Protein AF-A0A846RGB2-F1 (afdb_monomer)

InterPro domains:
  IPR006119 Resolvase, N-terminal catalytic domain [PF00239] (38-191)
  IPR006119 Resolvase, N-terminal catalytic domain [PS51736] (37-190)
  IPR006119 Resolvase, N-terminal catalytic domain [SM00857] (38-192)
  IPR036162 Resolvase-like, N-terminal catalytic domain superfamily [G3DSA:3.40.50.1390] (35-197)
  IPR036162 Resolvase-like, N-terminal catalytic domain superfamily [SSF53041] (37-190)
  IPR050639 Site-specific recombinase resolvase [PTHR30461] (37-211)

Sequence (229 aa):
MSAYRDTDTMVQDIVDRTGAEDLDFMALNHDAPPGTRAVLYLRVSSKGQVNTDYDPEGISIPVQREACLRKVVQMGLTVVTEYIEPGRSATEMTKRVAFQEMLRRVRADRDVDYVVVYKLSRFARNRTDDAIVMADLKKRGVTLISATESIDASPVGQLMHGLLAAFNEYRSAEDGADIKYKMAQKAKKGGTIGRAPVGYLNVREYFEGREVRSVAVDEIRGPAHPASL

Foldseek 3Di:
DDDPDDLLRQLVVVLVCQVDPNVVLLVVLLPPFPLAEEEEEEEADAPPCPPPPPPPDRDDRSRFSSLQSSVSVLLVHRYNYYFYQYNPDPVSVVVSPSLVVVVVCLVPVLSAQEYEGQDLCSNDDDPVVSVVSCVSCVVSNHYYYHSPPDLDPPPVSVVVSVVSSVVSVVVSVVVVVVLVVVLVVLVVVQADSDADPFQKHFDWDQDPNDTGGHIGGDQCGHPPHPVND

Secondary structure (DSSP, 8-state):
------HHHHHHHHHHHHHTT-HHHHHHHTTPPTT-EEEEEEEPPPTT-SSSS--S----HHHHHHHHHHHHHHTT-EEEEEEEE--SHHHHHHH-HHHHHHHHHHHHT---SEEEES-GGGT-SSHHHHHHHHHHHHHTTPEEEESSSS--SSHHHHHHHHHHHHHHHHHHHHHHHHHHHHHHHHHHTT---SPPPTTEEEEEEEETTEEEEEEEE-TTTSTT-TT--

pLDDT: mean 71.22, std 14.77, range [34.56, 93.56]

Radius of gyration: 24.02 Å; Cα contacts (8 Å, |Δi|>4): 286; chains: 1; bounding box: 48×61×74 Å

Structure (mmCIF, N/CA/C/O backbone):
data_AF-A0A846RGB2-F1
#
_entry.id   AF-A0A846RGB2-F1
#
loop_
_atom_site.group_PDB
_atom_site.id
_atom_site.type_symbol
_atom_site.label_atom_id
_atom_site.label_alt_id
_atom_site.label_comp_id
_atom_site.label_asym_id
_atom_site.label_entity_id
_atom_site.label_seq_id
_atom_site.pdbx_PDB_ins_code
_atom_site.Cartn_x
_atom_site.Cartn_y
_atom_site.Cartn_z
_atom_site.occupancy
_atom_site.B_iso_or_equiv
_atom_site.auth_seq_id
_atom_site.auth_comp_id
_atom_site.auth_asym_id
_atom_site.auth_atom_id
_atom_site.pdbx_PDB_model_num
ATOM 1 N N . MET A 1 1 ? -28.211 5.874 -19.371 1.00 34.56 1 MET A N 1
ATOM 2 C CA . MET A 1 1 ? -27.831 6.201 -17.980 1.00 34.56 1 MET A CA 1
ATOM 3 C C . MET A 1 1 ? -27.099 4.992 -17.429 1.00 34.56 1 MET A C 1
ATOM 5 O O . MET A 1 1 ? -27.734 3.974 -17.201 1.00 34.56 1 MET A O 1
ATOM 9 N N . SER A 1 2 ? -25.766 5.048 -17.393 1.00 37.69 2 SER A N 1
ATOM 10 C CA . SER A 1 2 ? -24.925 3.921 -16.971 1.00 37.69 2 SER A CA 1
ATOM 11 C C . SER A 1 2 ? -24.953 3.806 -15.449 1.00 37.69 2 SER A C 1
ATOM 13 O O . SER A 1 2 ? -24.821 4.818 -14.762 1.00 37.69 2 SER A O 1
ATOM 15 N N . ALA A 1 3 ? -25.171 2.594 -14.945 1.00 38.62 3 ALA A N 1
ATOM 16 C CA . ALA A 1 3 ? -25.273 2.275 -13.529 1.00 38.62 3 ALA A CA 1
ATOM 17 C C . ALA A 1 3 ? -23.902 2.411 -12.849 1.00 38.62 3 ALA A C 1
ATOM 19 O O . ALA A 1 3 ? -23.161 1.441 -12.709 1.00 38.62 3 ALA A O 1
ATOM 20 N N . TYR A 1 4 ? -23.554 3.628 -12.438 1.00 40.38 4 TYR A N 1
ATOM 21 C CA . TYR A 1 4 ? -22.503 3.831 -11.452 1.00 40.38 4 TYR A CA 1
ATOM 22 C C . TYR A 1 4 ? -23.063 3.318 -10.121 1.00 40.38 4 TYR A C 1
ATOM 24 O O . TYR A 1 4 ? -23.977 3.925 -9.563 1.00 40.38 4 TYR A O 1
ATOM 32 N N . ARG A 1 5 ? -22.616 2.141 -9.666 1.00 57.19 5 ARG A N 1
ATOM 33 C CA . ARG A 1 5 ? -22.959 1.659 -8.321 1.00 57.19 5 ARG A CA 1
ATOM 34 C C . ARG A 1 5 ? -22.455 2.692 -7.314 1.00 57.19 5 ARG A C 1
ATOM 36 O O . ARG A 1 5 ? -21.333 3.174 -7.450 1.00 57.19 5 ARG A O 1
ATOM 43 N N . ASP A 1 6 ? -23.286 3.041 -6.336 1.00 70.94 6 ASP A N 1
ATOM 44 C CA . ASP A 1 6 ? -22.879 3.960 -5.274 1.00 70.94 6 ASP A CA 1
ATOM 45 C C . ASP A 1 6 ? -21.663 3.377 -4.529 1.00 70.94 6 ASP A C 1
ATOM 47 O O . ASP A 1 6 ? -21.570 2.161 -4.324 1.00 70.94 6 ASP A O 1
ATOM 51 N N . THR A 1 7 ? -20.720 4.241 -4.144 1.00 63.94 7 THR A N 1
ATOM 52 C CA . THR A 1 7 ? -19.494 3.860 -3.428 1.00 63.94 7 THR A CA 1
ATOM 53 C C . THR A 1 7 ? -19.833 3.096 -2.153 1.00 63.94 7 THR A C 1
ATOM 55 O O . THR A 1 7 ? -19.179 2.101 -1.856 1.00 63.94 7 THR A O 1
ATOM 58 N N . ASP A 1 8 ? -20.893 3.497 -1.447 1.00 66.12 8 ASP A N 1
ATOM 59 C CA . ASP A 1 8 ? -21.335 2.804 -0.234 1.00 66.12 8 ASP A CA 1
ATOM 60 C C . ASP A 1 8 ? -21.816 1.369 -0.538 1.00 66.12 8 ASP A C 1
ATOM 62 O O . ASP A 1 8 ? -21.522 0.448 0.221 1.00 66.12 8 ASP A O 1
ATOM 66 N N . THR A 1 9 ? -22.458 1.130 -1.691 1.00 71.12 9 THR A N 1
ATOM 67 C CA . THR A 1 9 ? -22.864 -0.226 -2.119 1.00 71.12 9 THR A CA 1
ATOM 68 C C . THR A 1 9 ? -21.656 -1.091 -2.480 1.00 71.12 9 THR A C 1
ATOM 70 O O . THR A 1 9 ? -21.603 -2.261 -2.116 1.00 71.12 9 THR A O 1
ATOM 73 N N . MET A 1 10 ? -20.658 -0.528 -3.170 1.00 67.12 10 MET A N 1
ATOM 74 C CA . MET A 1 10 ? -19.431 -1.261 -3.513 1.00 67.12 10 MET A CA 1
ATOM 75 C C . MET A 1 10 ? -18.607 -1.607 -2.270 1.00 67.12 10 MET A C 1
ATOM 77 O O . MET A 1 10 ? -18.054 -2.701 -2.188 1.00 67.12 10 MET A O 1
ATOM 81 N N . VAL A 1 11 ? -18.530 -0.693 -1.299 1.00 64.00 11 VAL A N 1
ATOM 82 C CA . VAL A 1 11 ? -17.842 -0.941 -0.027 1.00 64.00 11 VAL A CA 1
ATOM 83 C C . VAL A 1 11 ? -18.548 -2.044 0.752 1.00 64.00 11 VAL A C 1
ATOM 85 O O . VAL A 1 11 ? -17.868 -2.961 1.203 1.00 64.00 11 VAL A O 1
ATOM 88 N N . GLN A 1 12 ? -19.879 -2.004 0.861 1.00 68.56 12 GLN A N 1
ATOM 89 C CA . GLN A 1 12 ? -20.635 -3.030 1.580 1.00 68.56 12 GLN A CA 1
ATOM 90 C C . GLN A 1 12 ? -20.478 -4.417 0.938 1.00 68.56 12 GLN A C 1
ATOM 92 O O . GLN A 1 12 ? -20.149 -5.368 1.643 1.00 68.56 12 GLN A O 1
ATOM 97 N N . ASP A 1 13 ? -20.570 -4.515 -0.395 1.00 70.50 13 ASP A N 1
ATOM 98 C CA . ASP A 1 13 ? -20.317 -5.763 -1.133 1.00 70.50 13 ASP A CA 1
ATOM 99 C C . ASP A 1 13 ? -18.913 -6.327 -0.837 1.00 70.50 13 ASP A C 1
ATOM 101 O O . ASP A 1 13 ? -18.734 -7.540 -0.714 1.00 70.50 13 ASP A O 1
ATOM 105 N N . ILE A 1 14 ? -17.891 -5.468 -0.727 1.00 65.56 14 ILE A N 1
ATOM 106 C CA . ILE A 1 14 ? -16.528 -5.912 -0.402 1.00 65.56 14 ILE A CA 1
ATOM 107 C C . ILE A 1 14 ? -16.418 -6.309 1.071 1.00 65.56 14 ILE A C 1
ATOM 109 O O . ILE A 1 14 ? -15.777 -7.315 1.363 1.00 65.56 14 ILE A O 1
ATOM 113 N N . VAL A 1 15 ? -17.025 -5.560 1.999 1.00 64.50 15 VAL A N 1
ATOM 114 C CA . VAL A 1 15 ? -17.044 -5.886 3.437 1.00 64.50 15 VAL A CA 1
ATOM 115 C C . VAL A 1 15 ? -17.667 -7.261 3.667 1.00 64.50 15 VAL A C 1
ATOM 117 O O . VAL A 1 15 ? -17.081 -8.079 4.377 1.00 64.50 15 VAL A O 1
ATOM 120 N N . ASP A 1 16 ? -18.799 -7.542 3.025 1.00 64.56 16 ASP A N 1
ATOM 121 C CA . ASP A 1 16 ? -19.517 -8.809 3.168 1.00 64.56 16 ASP A CA 1
ATOM 122 C C . ASP A 1 16 ? -18.692 -9.990 2.619 1.00 64.56 16 ASP A C 1
ATOM 124 O O . ASP A 1 16 ? -18.684 -11.073 3.203 1.00 64.56 16 ASP A O 1
ATOM 128 N N . ARG A 1 17 ? -17.912 -9.760 1.552 1.00 63.12 17 ARG A N 1
ATOM 129 C CA . ARG A 1 17 ? -17.038 -10.768 0.917 1.00 63.12 17 ARG A CA 1
ATOM 130 C C . ARG A 1 17 ? -15.652 -10.909 1.555 1.00 63.12 17 ARG A C 1
ATOM 132 O O . ARG A 1 17 ? -15.016 -11.939 1.385 1.00 63.12 17 ARG A O 1
ATOM 139 N N . THR A 1 18 ? -15.174 -9.898 2.284 1.00 53.75 18 THR A N 1
ATOM 140 C CA . THR A 1 18 ? -13.918 -9.961 3.067 1.00 53.75 18 THR A CA 1
ATOM 141 C C . THR A 1 18 ? -14.135 -10.430 4.506 1.00 53.75 18 THR A C 1
ATOM 143 O O . THR A 1 18 ? -13.187 -10.869 5.152 1.00 53.75 18 THR A O 1
ATOM 146 N N . GLY A 1 19 ? -15.360 -10.325 5.033 1.00 43.03 19 GLY A N 1
ATOM 147 C CA . GLY A 1 19 ? -15.733 -10.810 6.366 1.00 43.03 19 GLY A CA 1
ATOM 148 C C . GLY A 1 19 ? -15.978 -12.320 6.441 1.00 43.03 19 GLY A C 1
ATOM 149 O O . GLY A 1 19 ? -15.835 -12.901 7.517 1.00 43.03 19 GLY A O 1
ATOM 150 N N . ALA A 1 20 ? -16.311 -12.951 5.317 1.00 40.44 20 ALA A N 1
ATOM 151 C CA . ALA A 1 20 ? -16.273 -14.396 5.153 1.00 40.44 20 ALA A CA 1
ATOM 152 C C . ALA A 1 20 ? -14.857 -14.803 4.717 1.00 40.44 20 ALA A C 1
ATOM 154 O O . ALA A 1 20 ? -14.221 -14.082 3.954 1.00 40.44 20 ALA A O 1
ATOM 155 N N . GLU A 1 21 ? -14.348 -15.946 5.179 1.00 44.97 21 GLU A N 1
ATOM 156 C CA . GLU A 1 21 ? -13.117 -16.580 4.675 1.00 44.97 21 GLU A CA 1
ATOM 157 C C . GLU A 1 21 ? -13.327 -17.091 3.233 1.00 44.97 21 GLU A C 1
ATOM 159 O O . GLU A 1 21 ? -13.164 -18.271 2.926 1.00 44.97 21 GLU A O 1
ATOM 164 N N . ASP A 1 22 ? -13.784 -16.209 2.349 1.00 47.66 22 ASP A N 1
ATOM 165 C CA . ASP A 1 22 ? -14.250 -16.527 1.014 1.00 47.66 22 ASP A CA 1
ATOM 166 C C . ASP A 1 22 ? -13.036 -16.606 0.084 1.00 47.66 22 ASP A C 1
ATOM 168 O O . ASP A 1 22 ? -12.569 -15.619 -0.496 1.00 47.66 22 ASP A O 1
ATOM 172 N N . LEU A 1 23 ? -12.468 -17.811 0.011 1.00 45.75 23 LEU A N 1
ATOM 173 C CA . LEU A 1 23 ? -11.284 -18.140 -0.785 1.00 45.75 23 LEU A CA 1
ATOM 174 C C . LEU A 1 23 ? -11.451 -17.753 -2.265 1.00 45.75 23 LEU A C 1
ATOM 176 O O . LEU A 1 23 ? -10.464 -17.391 -2.906 1.00 45.75 23 LEU A O 1
ATOM 180 N N . ASP A 1 24 ? -12.684 -17.732 -2.780 1.00 42.81 24 ASP A N 1
ATOM 181 C CA . ASP A 1 24 ? -12.994 -17.292 -4.143 1.00 42.81 24 ASP A CA 1
ATOM 182 C C . ASP A 1 24 ? -12.800 -15.777 -4.333 1.00 42.81 24 ASP A C 1
ATOM 184 O O . ASP A 1 24 ? -12.361 -15.347 -5.400 1.00 42.81 24 ASP A O 1
ATOM 188 N N . PHE A 1 25 ? -13.038 -14.941 -3.312 1.00 50.28 25 PHE A N 1
ATOM 189 C CA . PHE A 1 25 ? -12.785 -13.494 -3.395 1.00 50.28 25 PHE A CA 1
ATOM 190 C C . PHE A 1 25 ? -11.287 -13.178 -3.443 1.00 50.28 25 PHE A C 1
ATOM 192 O O . PHE A 1 25 ? -10.849 -12.338 -4.232 1.00 50.28 25 PHE A O 1
ATOM 199 N N . MET A 1 26 ? -10.485 -13.883 -2.640 1.00 47.25 26 MET A N 1
ATOM 200 C CA . MET A 1 26 ? -9.026 -13.736 -2.656 1.00 47.25 26 MET A CA 1
ATOM 201 C C . MET A 1 26 ? -8.393 -14.320 -3.927 1.00 47.25 26 MET A C 1
ATOM 203 O O . MET A 1 26 ? -7.443 -13.737 -4.451 1.00 47.25 26 MET A O 1
ATOM 207 N N . ALA A 1 27 ? -8.934 -15.421 -4.460 1.00 42.38 27 ALA A N 1
ATOM 208 C CA . ALA A 1 27 ? -8.472 -16.021 -5.711 1.00 42.38 27 ALA A CA 1
ATOM 209 C C . ALA A 1 27 ? -8.805 -15.160 -6.945 1.00 42.38 27 ALA A C 1
ATOM 211 O O . ALA A 1 27 ? -7.960 -15.010 -7.824 1.00 42.38 27 ALA A O 1
ATOM 212 N N . LEU A 1 28 ? -9.990 -14.534 -6.994 1.00 46.56 28 LEU A N 1
ATOM 213 C CA . LEU A 1 28 ? -10.397 -13.644 -8.094 1.00 46.56 28 LEU A CA 1
ATOM 214 C C . LEU A 1 28 ? -9.579 -12.343 -8.160 1.00 46.56 28 LEU A C 1
ATOM 216 O O . LEU A 1 28 ? -9.422 -11.774 -9.238 1.00 46.56 28 LEU A O 1
ATOM 220 N N . ASN A 1 29 ? -9.034 -11.881 -7.032 1.00 53.19 29 ASN A N 1
ATOM 221 C CA . ASN A 1 29 ? -8.285 -10.624 -6.962 1.00 53.19 29 ASN A CA 1
ATOM 222 C C . ASN A 1 29 ? -6.772 -10.788 -7.197 1.00 53.19 29 ASN A C 1
ATOM 224 O O . ASN A 1 29 ? -6.078 -9.786 -7.360 1.00 53.19 29 ASN A O 1
ATOM 228 N N . HIS A 1 30 ? -6.245 -12.018 -7.259 1.00 56.56 30 HIS A N 1
ATOM 229 C CA . HIS A 1 30 ? -4.832 -12.265 -7.584 1.00 56.56 30 HIS A CA 1
ATOM 230 C C . HIS A 1 30 ? -4.479 -11.849 -9.028 1.00 56.56 30 HIS A C 1
ATOM 232 O O . HIS A 1 30 ? -3.361 -11.408 -9.290 1.00 56.56 30 HIS A O 1
ATOM 238 N N . ASP A 1 31 ? -5.449 -11.912 -9.945 1.00 61.34 31 ASP A N 1
ATOM 239 C CA . ASP A 1 31 ? -5.293 -11.524 -11.355 1.00 61.34 31 ASP A CA 1
ATOM 240 C C . ASP A 1 31 ? -5.627 -10.044 -11.623 1.00 61.34 31 ASP A C 1
ATOM 242 O O . ASP A 1 31 ? -5.770 -9.627 -12.777 1.00 61.34 31 ASP A O 1
ATOM 246 N N . ALA A 1 32 ? -5.753 -9.224 -10.572 1.00 69.25 32 ALA A N 1
ATOM 247 C CA . ALA A 1 32 ? -5.976 -7.794 -10.738 1.00 69.25 32 ALA A CA 1
ATOM 248 C C . ALA A 1 32 ? -4.836 -7.152 -11.562 1.00 69.25 32 ALA A C 1
ATOM 250 O O . ALA A 1 32 ? -3.664 -7.508 -11.382 1.00 69.25 32 ALA A O 1
ATOM 251 N N . PRO A 1 33 ? -5.150 -6.203 -12.468 1.00 74.00 33 PRO A N 1
ATOM 252 C CA . PRO A 1 33 ? -4.153 -5.599 -13.341 1.00 74.00 33 PRO A CA 1
ATOM 253 C C . PRO A 1 33 ? -2.974 -5.012 -12.551 1.00 74.00 33 PRO A C 1
ATOM 255 O O . PRO A 1 33 ? -3.194 -4.396 -11.497 1.00 74.00 33 PRO A O 1
ATOM 258 N N . PRO A 1 34 ? -1.733 -5.136 -13.059 1.00 78.19 34 PRO A N 1
ATOM 259 C CA . PRO A 1 34 ? -0.596 -4.412 -12.505 1.00 78.19 34 PRO A CA 1
ATOM 260 C C . PRO A 1 34 ? -0.910 -2.919 -12.347 1.00 78.19 34 PRO A C 1
ATOM 262 O O . PRO A 1 34 ? -1.554 -2.312 -13.201 1.00 78.19 34 PRO A O 1
ATOM 265 N N . GLY A 1 35 ? -0.482 -2.330 -11.233 1.00 79.19 35 GLY A N 1
ATOM 266 C CA . GLY A 1 35 ? -0.778 -0.936 -10.901 1.00 79.19 35 GLY A CA 1
ATOM 267 C C . GLY A 1 35 ? -2.128 -0.715 -10.213 1.00 79.19 35 GLY A C 1
ATOM 268 O O . GLY A 1 35 ? -2.501 0.434 -10.005 1.00 79.19 35 GLY A O 1
ATOM 269 N N . THR A 1 36 ? -2.856 -1.772 -9.835 1.00 82.88 36 THR A N 1
ATOM 270 C CA . THR A 1 36 ? -4.139 -1.651 -9.109 1.00 82.88 36 THR A CA 1
ATOM 271 C C . THR A 1 36 ? -4.209 -2.484 -7.828 1.00 82.88 36 THR A C 1
ATOM 273 O O . THR A 1 36 ? -5.169 -2.363 -7.068 1.00 82.88 36 THR A O 1
ATOM 276 N N . ARG A 1 37 ? -3.202 -3.318 -7.544 1.00 89.31 37 ARG A N 1
ATOM 277 C CA . ARG A 1 37 ? -3.257 -4.335 -6.484 1.00 89.31 37 ARG A CA 1
ATOM 278 C C . ARG A 1 37 ? -2.933 -3.729 -5.125 1.00 89.31 37 ARG A C 1
ATOM 280 O O . ARG A 1 37 ? -1.825 -3.236 -4.908 1.00 89.31 37 ARG A O 1
ATOM 287 N N . ALA A 1 38 ? -3.877 -3.790 -4.195 1.00 90.94 38 ALA A N 1
ATOM 288 C CA . ALA A 1 38 ? -3.750 -3.228 -2.859 1.00 90.94 38 ALA A CA 1
ATOM 289 C C . ALA A 1 38 ? -3.827 -4.306 -1.774 1.00 90.94 38 ALA A C 1
ATOM 291 O O . ALA A 1 38 ? -4.684 -5.185 -1.820 1.00 90.94 38 ALA A O 1
ATOM 292 N N . VAL A 1 39 ? -2.981 -4.204 -0.752 1.00 93.56 39 VAL A N 1
ATOM 293 C CA . VAL A 1 39 ? -3.148 -4.945 0.505 1.00 93.56 39 VAL A CA 1
ATOM 294 C C . VAL A 1 39 ? -3.611 -4.010 1.609 1.00 93.56 39 VAL A C 1
ATOM 296 O O . VAL A 1 39 ? -3.189 -2.854 1.669 1.00 93.56 39 VAL A O 1
ATOM 299 N N . LEU A 1 40 ? -4.461 -4.512 2.499 1.00 92.62 40 LEU A N 1
ATOM 300 C CA . LEU A 1 40 ? -4.884 -3.782 3.691 1.00 92.62 40 LEU A CA 1
ATOM 301 C C . LEU A 1 40 ? -4.052 -4.226 4.890 1.00 92.62 40 LEU A C 1
ATOM 303 O O . LEU A 1 40 ? -3.833 -5.420 5.073 1.00 92.62 40 LEU A O 1
ATOM 307 N N . TYR A 1 41 ? -3.637 -3.287 5.737 1.00 90.38 41 TYR A N 1
ATOM 308 C CA . TYR A 1 41 ? -3.067 -3.607 7.044 1.00 90.38 41 TYR A CA 1
ATOM 309 C C . TYR A 1 41 ? -3.855 -2.914 8.157 1.00 90.38 41 TYR A C 1
ATOM 311 O O . TYR A 1 41 ? -3.877 -1.683 8.268 1.00 90.38 41 TYR A O 1
ATOM 319 N N . LEU A 1 42 ? -4.495 -3.729 8.995 1.00 87.31 42 LEU A N 1
ATOM 320 C CA . LEU A 1 42 ? -5.347 -3.309 10.102 1.00 87.31 42 LEU A CA 1
ATOM 321 C C . LEU A 1 42 ? -4.750 -3.766 11.430 1.00 87.31 42 LEU A C 1
ATOM 323 O O . LEU A 1 42 ? -4.095 -4.801 11.511 1.00 87.31 42 LEU A O 1
ATOM 327 N N . ARG A 1 43 ? -4.990 -3.012 12.505 1.00 84.12 43 ARG A N 1
ATOM 328 C CA . ARG A 1 43 ? -4.448 -3.342 13.830 1.00 84.12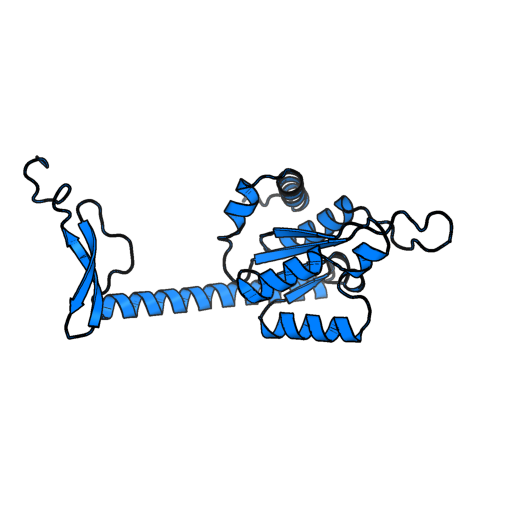 43 ARG A CA 1
ATOM 329 C C . ARG A 1 43 ? -5.453 -3.033 14.924 1.00 84.12 43 ARG A C 1
ATOM 331 O O . ARG A 1 43 ? -5.983 -1.921 14.972 1.00 84.12 43 ARG A O 1
ATOM 338 N N . VAL A 1 44 ? -5.684 -3.977 15.834 1.00 74.88 44 VAL A N 1
ATOM 339 C CA . VAL A 1 44 ? -6.495 -3.706 17.032 1.00 74.88 44 VAL A CA 1
ATOM 340 C C . VAL A 1 44 ? -5.695 -2.880 18.049 1.00 74.88 44 VAL A C 1
ATOM 342 O O . VAL A 1 44 ? -4.483 -3.058 18.200 1.00 74.88 44 VAL A O 1
ATOM 345 N N . SER A 1 45 ? -6.366 -1.982 18.771 1.00 61.19 45 SER A N 1
ATOM 346 C CA . SER A 1 45 ? -5.813 -1.438 20.013 1.00 61.19 45 SER A CA 1
ATOM 347 C C . SER A 1 45 ? -5.834 -2.527 21.092 1.00 61.19 45 SER A C 1
ATOM 349 O O . SER A 1 45 ? -6.684 -3.423 21.089 1.00 61.19 45 SER A O 1
ATOM 351 N N . SER A 1 46 ? -4.848 -2.517 21.990 1.00 56.16 46 SER A N 1
ATOM 352 C CA . SER A 1 46 ? -4.813 -3.479 23.093 1.00 56.16 46 SER A CA 1
ATOM 353 C C . SER A 1 46 ? -6.042 -3.255 23.978 1.00 56.16 46 SER A C 1
ATOM 355 O O . SER A 1 46 ? -6.287 -2.129 24.400 1.00 56.16 46 SER A O 1
ATOM 357 N N . LYS A 1 47 ? -6.776 -4.313 24.337 1.00 50.38 47 LYS A N 1
ATOM 358 C CA . LYS A 1 47 ? -7.888 -4.234 25.308 1.00 50.38 47 LYS A CA 1
ATOM 359 C C . LYS A 1 47 ? -7.434 -3.888 26.745 1.00 50.38 47 LYS A C 1
ATOM 361 O O . LYS A 1 47 ? -8.224 -4.005 27.670 1.00 50.38 47 LYS A O 1
ATOM 366 N N . GLY A 1 48 ? -6.162 -3.540 26.961 1.00 47.66 48 GLY A N 1
ATOM 367 C CA . GLY A 1 48 ? -5.534 -3.410 28.279 1.00 47.66 48 GLY A CA 1
ATOM 368 C C . GLY A 1 48 ? -5.456 -1.994 28.855 1.00 47.66 48 GLY A C 1
ATOM 369 O O . GLY A 1 48 ? -4.964 -1.847 29.967 1.00 47.66 48 GLY A O 1
ATOM 370 N N . GLN A 1 49 ? -5.927 -0.959 28.155 1.00 41.59 49 GLN A N 1
ATOM 371 C CA . GLN A 1 49 ? -5.888 0.432 28.645 1.00 41.59 49 GLN A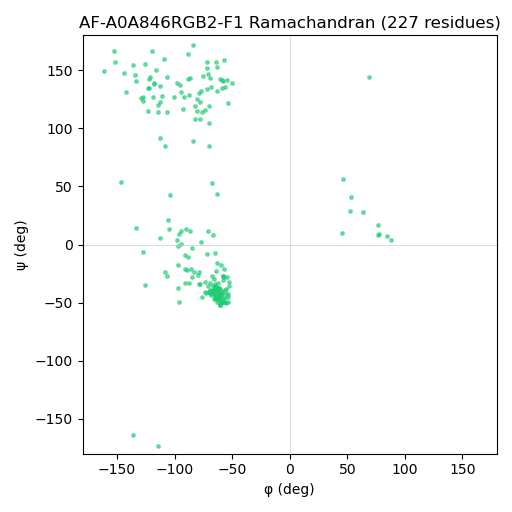 CA 1
ATOM 372 C C . GLN A 1 49 ? -7.260 0.911 29.130 1.00 41.59 49 GLN A C 1
ATOM 374 O O . GLN A 1 49 ? -7.682 2.022 28.852 1.00 41.59 49 GLN A O 1
ATOM 379 N N . VAL A 1 50 ? -7.972 0.048 29.857 1.00 40.94 50 VAL A N 1
ATOM 380 C CA . VAL A 1 50 ? -9.313 0.360 30.383 1.00 40.94 50 VAL A CA 1
ATOM 381 C C . VAL A 1 50 ? -9.257 1.106 31.729 1.00 40.94 50 VAL A C 1
ATOM 383 O O . VAL A 1 50 ? -10.296 1.484 32.245 1.00 40.94 50 VAL A O 1
ATOM 386 N N . ASN A 1 51 ? -8.066 1.333 32.307 1.00 40.41 51 ASN A N 1
ATOM 387 C CA . ASN A 1 51 ? -7.898 1.977 33.625 1.00 40.41 51 ASN A CA 1
ATOM 388 C C . ASN A 1 51 ? -6.824 3.083 33.681 1.00 40.41 51 ASN A C 1
ATOM 390 O O . ASN A 1 51 ? -6.419 3.505 34.760 1.00 40.41 51 ASN A O 1
ATOM 394 N N . THR A 1 52 ? -6.357 3.570 32.537 1.00 41.94 52 THR A N 1
ATOM 395 C CA . THR A 1 52 ? -5.603 4.826 32.433 1.00 41.94 52 THR A CA 1
ATOM 396 C C . THR A 1 52 ? -6.173 5.597 31.252 1.00 41.94 52 THR A C 1
ATOM 398 O O . THR A 1 52 ? -6.603 4.964 30.291 1.00 41.94 52 THR A O 1
ATOM 401 N N . ASP A 1 53 ? -6.202 6.931 31.322 1.00 43.12 53 ASP A N 1
ATOM 402 C CA . ASP A 1 53 ? -6.742 7.868 30.313 1.00 43.12 53 ASP A CA 1
ATOM 403 C C . ASP A 1 53 ? -5.997 7.838 28.959 1.00 43.12 53 ASP A C 1
ATOM 405 O O . ASP A 1 53 ? -5.655 8.867 28.377 1.00 43.12 53 ASP A O 1
ATOM 409 N N . TYR A 1 54 ? -5.666 6.655 28.449 1.00 37.84 54 TYR A N 1
ATOM 410 C CA . TYR A 1 54 ? -4.839 6.492 27.271 1.00 37.84 54 TYR A CA 1
ATOM 411 C C . TYR A 1 54 ? -5.236 5.272 26.437 1.00 37.84 54 TYR A C 1
ATOM 413 O O . TYR A 1 54 ? -4.387 4.477 26.071 1.00 37.84 54 TYR A O 1
ATOM 421 N N . ASP A 1 55 ? -6.501 5.149 26.044 1.00 44.75 55 ASP A N 1
ATOM 422 C CA . ASP A 1 55 ? -6.793 4.644 24.693 1.00 44.75 55 ASP A CA 1
ATOM 423 C C . ASP A 1 55 ? -7.315 5.819 23.858 1.00 44.75 55 ASP A C 1
ATOM 425 O O . ASP A 1 55 ? -8.524 6.036 23.803 1.00 44.75 55 ASP A O 1
ATOM 429 N N . PRO A 1 56 ? -6.443 6.651 23.252 1.00 45.97 56 PRO A N 1
ATOM 430 C CA . PRO A 1 56 ? -6.929 7.816 22.526 1.00 45.97 56 PRO A CA 1
ATOM 431 C C . PRO A 1 56 ? -7.621 7.453 21.206 1.00 45.97 56 PRO A C 1
ATOM 433 O O . PRO A 1 56 ? -8.186 8.348 20.583 1.00 45.97 56 PRO A O 1
ATOM 436 N N . GLU A 1 57 ? -7.585 6.192 20.743 1.00 52.66 57 GLU A N 1
ATOM 437 C CA . GLU A 1 57 ? -8.180 5.857 19.448 1.00 52.66 57 GLU A CA 1
ATOM 438 C C . GLU A 1 57 ? -9.203 4.733 19.422 1.00 52.66 57 GLU A C 1
ATOM 440 O O . GLU A 1 57 ? -10.080 4.875 18.593 1.00 52.66 57 GLU A O 1
ATOM 445 N N . GLY A 1 58 ? -9.146 3.648 20.204 1.00 56.81 58 GLY A N 1
ATOM 446 C CA . GLY A 1 58 ? -10.256 2.681 20.378 1.00 56.81 58 GLY A CA 1
ATOM 447 C C . GLY A 1 58 ? -11.033 2.161 19.142 1.00 56.81 58 GLY A C 1
ATOM 448 O O . GLY A 1 58 ? -12.081 1.539 19.305 1.00 56.81 58 GLY A O 1
ATOM 449 N N . ILE A 1 59 ? -10.588 2.414 17.903 1.00 65.38 59 ILE A N 1
ATOM 450 C CA . ILE A 1 59 ? -11.396 2.184 16.700 1.00 65.38 59 ILE A CA 1
ATOM 451 C C . ILE A 1 59 ? -11.348 0.703 16.341 1.00 65.38 59 ILE A C 1
ATOM 453 O O . ILE A 1 59 ? -10.278 0.112 16.144 1.00 65.38 59 ILE A O 1
ATOM 457 N N . SER A 1 60 ? -12.532 0.111 16.228 1.00 78.44 60 SER A N 1
ATOM 458 C CA . SER A 1 60 ? -12.713 -1.300 15.913 1.00 78.44 60 SER A CA 1
ATOM 459 C C . SER A 1 60 ? -12.159 -1.651 14.521 1.00 78.44 60 SER A C 1
ATOM 461 O O . SER A 1 60 ? -12.098 -0.812 13.621 1.00 78.44 60 SER A O 1
ATOM 463 N N . ILE A 1 61 ? -11.740 -2.907 14.328 1.00 82.31 61 ILE A N 1
ATOM 464 C CA . ILE A 1 61 ? -11.290 -3.413 13.016 1.00 82.31 61 ILE A CA 1
ATOM 465 C C . ILE A 1 61 ? -12.331 -3.179 11.913 1.00 82.31 61 ILE A C 1
ATOM 467 O O . ILE A 1 61 ? -11.919 -2.715 10.855 1.00 82.31 61 ILE A O 1
ATOM 471 N N . PRO A 1 62 ? -13.645 -3.400 12.138 1.00 82.00 62 PRO A N 1
ATOM 472 C CA . PRO A 1 62 ? -14.666 -3.084 11.141 1.00 82.00 62 PRO A CA 1
ATOM 473 C C . PRO A 1 62 ? -14.615 -1.636 10.641 1.00 82.00 62 PRO A C 1
ATOM 475 O O . PRO A 1 62 ? -14.614 -1.413 9.437 1.00 82.00 62 PRO A O 1
ATOM 478 N N . VAL A 1 63 ? -14.477 -0.659 11.543 1.00 81.81 63 VAL A N 1
ATOM 479 C CA . VAL A 1 63 ? -14.415 0.763 11.160 1.00 81.81 63 VAL A CA 1
ATOM 480 C C . VAL A 1 63 ? -13.123 1.077 10.403 1.00 81.81 63 VAL A C 1
ATOM 482 O O . VAL A 1 63 ? -13.138 1.803 9.410 1.00 81.81 63 VAL A O 1
ATOM 485 N N . GLN A 1 64 ? -11.991 0.503 10.830 1.00 85.19 64 GLN A N 1
ATOM 486 C CA . GLN A 1 64 ? -10.731 0.661 10.095 1.00 85.19 64 GLN A CA 1
ATOM 487 C C . GLN A 1 64 ? -10.826 0.067 8.685 1.00 85.19 64 GLN A C 1
ATOM 489 O O . GLN A 1 64 ? -10.365 0.690 7.727 1.00 85.19 64 GLN A O 1
ATOM 494 N N . ARG A 1 65 ? -11.428 -1.122 8.567 1.00 87.75 65 ARG A N 1
ATOM 495 C CA . ARG A 1 65 ? -11.639 -1.827 7.303 1.00 87.75 65 ARG A CA 1
ATOM 496 C C . ARG A 1 65 ? -12.500 -1.003 6.363 1.00 87.75 65 ARG A C 1
ATOM 498 O O . ARG A 1 65 ? -12.074 -0.751 5.243 1.00 87.75 65 ARG A O 1
ATOM 505 N N . GLU A 1 66 ? -13.659 -0.541 6.824 1.00 83.81 66 GLU A N 1
ATOM 506 C CA . GLU A 1 66 ? -14.582 0.255 6.013 1.00 83.81 66 GLU A CA 1
ATOM 507 C C . GLU A 1 66 ? -13.892 1.504 5.443 1.00 83.81 66 GLU A C 1
ATOM 509 O O . GLU A 1 66 ? -13.956 1.761 4.241 1.00 83.81 66 GLU A O 1
ATOM 514 N N . ALA A 1 67 ? -13.145 2.237 6.274 1.00 85.19 67 ALA A N 1
ATOM 515 C CA . ALA A 1 67 ? -12.400 3.411 5.830 1.00 85.19 67 ALA A CA 1
ATOM 516 C C . ALA A 1 67 ? -11.337 3.071 4.768 1.00 85.19 67 ALA A C 1
ATOM 518 O O . ALA A 1 67 ? -11.201 3.783 3.770 1.00 85.19 67 ALA A O 1
ATOM 519 N N . CYS A 1 68 ? -10.595 1.972 4.948 1.00 88.38 68 CYS A N 1
ATOM 520 C CA . CYS A 1 68 ? -9.598 1.530 3.972 1.00 88.38 68 CYS A CA 1
ATOM 521 C C . CYS A 1 68 ? -10.246 1.070 2.659 1.00 88.38 68 CYS A C 1
ATOM 523 O O . CYS A 1 68 ? -9.757 1.410 1.583 1.00 88.38 68 CYS A O 1
ATOM 525 N N . LEU A 1 69 ? -11.362 0.345 2.732 1.00 86.31 69 LEU A N 1
ATOM 526 C CA . LEU A 1 69 ? -12.103 -0.120 1.562 1.00 86.31 69 LEU A CA 1
ATOM 527 C C . LEU A 1 69 ? -12.697 1.037 0.768 1.00 86.31 69 LEU A C 1
ATOM 529 O O . LEU A 1 69 ? -12.559 1.072 -0.452 1.00 86.31 69 LEU A O 1
ATOM 533 N N . ARG A 1 70 ? -13.267 2.034 1.449 1.00 84.00 70 ARG A N 1
ATOM 534 C CA . ARG A 1 70 ? -13.739 3.269 0.814 1.00 84.00 70 ARG A CA 1
ATOM 535 C C . ARG A 1 70 ? -12.617 3.945 0.027 1.00 84.00 70 ARG A C 1
ATOM 537 O O . ARG A 1 70 ? -12.827 4.356 -1.111 1.00 84.00 70 ARG A O 1
ATOM 544 N N . LYS A 1 71 ? -11.407 3.997 0.593 1.00 82.50 71 LYS A N 1
ATOM 545 C CA . LYS A 1 71 ? -10.227 4.551 -0.082 1.00 82.50 71 LYS A CA 1
ATOM 546 C C . LYS A 1 71 ? -9.810 3.737 -1.309 1.00 82.50 71 LYS A C 1
ATOM 548 O O . LYS A 1 71 ? -9.505 4.318 -2.348 1.00 82.50 71 LYS A O 1
ATOM 553 N N . VAL A 1 72 ? -9.816 2.410 -1.195 1.00 84.62 72 VAL A N 1
ATOM 554 C CA . VAL A 1 72 ? -9.513 1.486 -2.298 1.00 84.62 72 VAL A CA 1
ATOM 555 C C . VAL A 1 72 ? -10.497 1.677 -3.452 1.00 84.62 72 VAL A C 1
ATOM 557 O O . VAL A 1 72 ? -10.054 1.888 -4.580 1.00 84.62 72 VAL A O 1
ATOM 560 N N . VAL A 1 73 ? -11.804 1.686 -3.168 1.00 80.38 73 VAL A N 1
ATOM 561 C CA . VAL A 1 73 ? -12.854 1.890 -4.178 1.00 80.38 73 VAL A CA 1
ATOM 562 C C . VAL A 1 73 ? -12.706 3.249 -4.847 1.00 80.38 73 VAL A C 1
ATOM 564 O O . VAL A 1 73 ? -12.712 3.322 -6.072 1.00 80.38 73 VAL A O 1
ATOM 567 N N . GLN A 1 74 ? -12.507 4.314 -4.061 1.00 78.06 74 GLN A N 1
ATOM 568 C CA . GLN A 1 74 ? -12.275 5.649 -4.609 1.00 78.06 74 GLN A CA 1
ATOM 569 C C . GLN A 1 74 ? -11.129 5.621 -5.612 1.00 78.06 74 GLN A C 1
ATOM 571 O O . GLN A 1 74 ? -11.294 6.095 -6.726 1.00 78.06 74 GLN A O 1
ATOM 576 N N . MET A 1 75 ? -9.987 5.034 -5.254 1.00 76.88 75 MET A N 1
ATOM 577 C CA . MET A 1 75 ? -8.783 4.986 -6.090 1.00 76.88 75 MET A CA 1
ATOM 578 C C . MET A 1 75 ? -8.834 3.957 -7.232 1.00 76.88 75 MET A C 1
ATOM 580 O O . MET A 1 75 ? -7.848 3.830 -7.956 1.00 76.88 75 MET A O 1
ATOM 584 N N . GLY A 1 76 ? -9.946 3.233 -7.407 1.00 79.25 76 GLY A N 1
ATOM 585 C CA . GLY A 1 76 ? -10.068 2.190 -8.429 1.00 79.25 76 GLY A CA 1
ATOM 586 C C . GLY A 1 76 ? -9.100 1.022 -8.214 1.00 79.25 76 GLY A C 1
ATOM 587 O O . GLY A 1 76 ? -8.657 0.400 -9.176 1.00 79.25 76 GLY A O 1
ATOM 588 N N . LEU A 1 77 ? -8.721 0.761 -6.961 1.00 82.38 77 LEU A N 1
ATOM 589 C CA . LEU A 1 77 ? -7.811 -0.322 -6.596 1.00 82.38 77 LEU A CA 1
ATOM 590 C C . LEU A 1 77 ? -8.589 -1.617 -6.341 1.00 82.38 77 LEU A C 1
ATOM 592 O O . LEU A 1 77 ? -9.796 -1.606 -6.100 1.00 82.38 77 LEU A O 1
ATOM 596 N N . THR A 1 78 ? -7.877 -2.739 -6.334 1.00 83.81 78 THR A N 1
ATOM 597 C CA . THR A 1 78 ? -8.424 -4.056 -5.996 1.00 83.81 78 THR A CA 1
ATOM 598 C C . THR A 1 78 ? -7.710 -4.606 -4.772 1.00 83.81 78 THR A C 1
ATOM 600 O O . THR A 1 78 ? -6.481 -4.678 -4.749 1.00 83.81 78 THR A O 1
ATOM 603 N N . VAL A 1 79 ? -8.464 -5.002 -3.745 1.00 87.88 79 VAL A N 1
ATOM 604 C CA . VAL A 1 79 ? -7.880 -5.609 -2.543 1.00 87.88 79 VAL A CA 1
ATOM 605 C C . VAL A 1 79 ? -7.490 -7.053 -2.830 1.00 87.88 79 VAL A C 1
ATOM 607 O O . VAL A 1 79 ? -8.358 -7.900 -3.023 1.00 87.88 79 VAL A O 1
ATOM 610 N N . VAL A 1 80 ? -6.193 -7.350 -2.808 1.00 87.88 80 VAL A N 1
ATOM 611 C CA . VAL A 1 80 ? -5.682 -8.712 -3.023 1.00 87.88 80 VAL A CA 1
ATOM 612 C C . VAL A 1 80 ? -5.614 -9.507 -1.726 1.00 87.88 80 VAL A C 1
ATOM 614 O O . VAL A 1 80 ? -5.806 -10.718 -1.736 1.00 87.88 80 VAL A O 1
ATOM 617 N N . THR A 1 81 ? -5.334 -8.856 -0.592 1.00 88.00 81 THR A N 1
ATOM 618 C CA . THR A 1 81 ? -5.246 -9.501 0.730 1.00 88.00 81 THR A CA 1
ATOM 619 C C . THR A 1 81 ? -5.378 -8.480 1.857 1.00 88.00 81 THR A C 1
ATOM 621 O O . THR A 1 81 ? -4.963 -7.329 1.726 1.00 88.00 81 THR A O 1
ATOM 624 N N . GLU A 1 82 ? -5.924 -8.918 2.987 1.00 89.88 82 GLU A N 1
ATOM 625 C CA . GLU A 1 82 ? -5.982 -8.159 4.233 1.00 89.88 82 GLU A CA 1
ATOM 626 C C . GLU A 1 82 ? -5.097 -8.813 5.303 1.00 89.88 82 GLU A C 1
ATOM 628 O O . GLU A 1 82 ? -5.113 -10.027 5.487 1.00 89.88 82 GLU A O 1
ATOM 633 N N . TYR A 1 83 ? -4.339 -7.992 6.025 1.00 89.56 83 TYR A N 1
ATOM 634 C CA . TYR A 1 83 ? -3.495 -8.386 7.146 1.00 89.56 83 TYR A CA 1
ATOM 635 C C . TYR A 1 83 ? -4.035 -7.752 8.425 1.00 89.56 83 TYR A C 1
ATOM 637 O O . TYR A 1 83 ? -4.008 -6.529 8.582 1.00 89.56 83 TYR A O 1
ATOM 645 N N . ILE A 1 84 ? -4.514 -8.580 9.353 1.00 87.25 84 ILE A N 1
ATOM 646 C CA . ILE A 1 84 ? -5.064 -8.126 10.633 1.00 87.25 84 ILE A CA 1
ATOM 647 C C . ILE A 1 84 ? -4.063 -8.446 11.735 1.00 87.25 84 ILE A C 1
ATOM 649 O O . ILE A 1 84 ? -3.819 -9.606 12.052 1.00 87.25 84 ILE A O 1
ATOM 653 N N . GLU A 1 85 ? -3.504 -7.413 12.352 1.00 84.31 85 GLU A N 1
ATOM 654 C CA . GLU A 1 85 ? -2.609 -7.567 13.490 1.00 84.31 85 GLU A CA 1
ATOM 655 C C . GLU A 1 85 ? -3.423 -7.778 14.781 1.00 84.31 85 GLU A C 1
ATOM 657 O O . GLU A 1 85 ? -4.145 -6.857 15.198 1.00 84.31 85 GLU A O 1
ATOM 662 N N . PRO A 1 86 ? -3.329 -8.958 15.431 1.00 73.69 86 PRO A N 1
ATOM 663 C CA . PRO A 1 86 ? -4.052 -9.251 16.660 1.00 73.69 86 PRO A CA 1
ATOM 664 C C . PRO A 1 86 ? -3.480 -8.473 17.855 1.00 73.69 86 PRO A C 1
ATOM 666 O O . PRO A 1 86 ? -2.303 -8.141 17.936 1.00 73.69 86 PRO A O 1
ATOM 669 N N . GLY A 1 87 ? -4.335 -8.193 18.836 1.00 63.72 87 GLY A N 1
ATOM 670 C CA . GLY A 1 87 ? -4.014 -7.350 20.002 1.00 63.72 87 GLY A CA 1
ATOM 671 C C . GLY A 1 87 ? -3.816 -8.141 21.273 1.00 63.72 87 GLY A C 1
ATOM 672 O O . GLY A 1 87 ? -4.025 -7.609 22.365 1.00 63.72 87 GLY A O 1
ATOM 673 N N . ARG A 1 88 ? -3.518 -9.437 21.156 1.00 53.91 88 ARG A N 1
ATOM 674 C CA . ARG A 1 88 ? -3.383 -10.306 22.319 1.00 53.91 88 ARG A CA 1
ATOM 675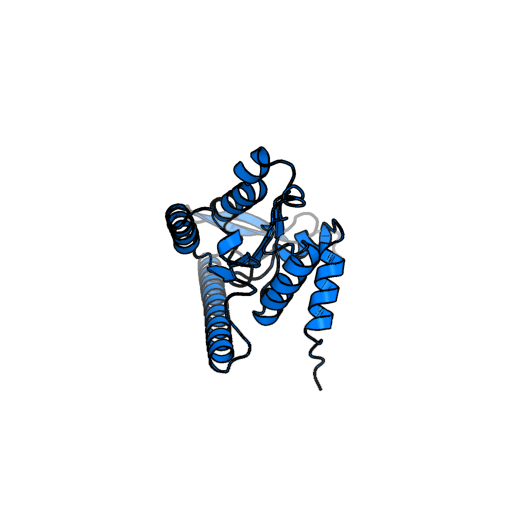 C C . ARG A 1 88 ? -1.986 -10.140 22.911 1.00 53.91 88 ARG A C 1
ATOM 677 O O . ARG A 1 88 ? -1.008 -10.629 22.375 1.00 53.91 88 ARG A O 1
ATOM 684 N N . SER A 1 89 ? -1.925 -9.482 24.067 1.00 52.38 89 SER A N 1
ATOM 685 C CA . SER A 1 89 ? -0.718 -9.187 24.857 1.00 52.38 89 SER A CA 1
ATOM 686 C C . SER A 1 89 ? 0.258 -8.174 24.233 1.00 52.38 89 SER A C 1
ATOM 688 O O . SER A 1 89 ? 0.489 -8.132 23.024 1.00 52.38 89 SER A O 1
ATOM 690 N N . ALA A 1 90 ? 0.883 -7.361 25.093 1.00 51.09 90 ALA A N 1
ATOM 691 C CA . ALA A 1 90 ? 1.913 -6.397 24.698 1.00 51.09 90 ALA A CA 1
ATOM 692 C C . ALA A 1 90 ? 3.097 -7.069 23.971 1.00 51.09 90 ALA A C 1
ATOM 694 O O . ALA A 1 90 ? 3.729 -6.458 23.108 1.00 51.09 90 ALA A O 1
ATOM 695 N N . THR A 1 91 ? 3.366 -8.342 24.268 1.00 51.66 91 THR A N 1
ATOM 696 C CA . THR A 1 91 ? 4.442 -9.131 23.662 1.00 51.66 91 THR A CA 1
ATOM 697 C C . THR A 1 91 ? 4.165 -9.474 22.195 1.00 51.66 91 THR A C 1
ATOM 699 O O . THR A 1 91 ? 5.074 -9.348 21.375 1.00 51.66 91 THR A O 1
ATOM 702 N N . GLU A 1 92 ? 2.934 -9.831 21.809 1.00 49.38 92 GLU A N 1
ATOM 703 C CA . GLU A 1 92 ? 2.610 -10.103 20.393 1.00 49.38 92 GLU A CA 1
ATOM 704 C C . GLU A 1 92 ? 2.404 -8.820 19.586 1.00 49.38 92 GLU A C 1
ATOM 706 O O . GLU A 1 92 ? 2.905 -8.722 18.466 1.00 49.38 92 GLU A O 1
ATOM 711 N N . MET A 1 93 ? 1.856 -7.765 20.206 1.00 54.81 93 MET A N 1
ATOM 712 C CA . MET A 1 93 ? 1.862 -6.413 19.621 1.00 54.81 93 MET A CA 1
ATOM 713 C C . MET A 1 93 ? 3.277 -5.910 19.292 1.00 54.81 93 MET A C 1
ATOM 715 O O . MET A 1 93 ? 3.443 -4.984 18.494 1.00 54.81 93 MET A O 1
ATOM 719 N N . THR A 1 94 ? 4.300 -6.486 19.933 1.00 59.62 94 THR A N 1
ATOM 720 C CA . THR A 1 94 ? 5.714 -6.170 19.702 1.00 59.62 94 THR A CA 1
ATOM 721 C C . THR A 1 94 ? 6.314 -6.946 18.543 1.00 59.62 94 THR A C 1
ATOM 723 O O . THR A 1 94 ? 7.202 -6.425 17.873 1.00 59.62 94 THR A O 1
ATOM 726 N N . LYS A 1 95 ? 5.791 -8.138 18.248 1.00 67.19 95 LYS A N 1
ATOM 727 C CA . LYS A 1 95 ? 6.282 -8.988 17.159 1.00 67.19 95 LYS A CA 1
ATOM 728 C C . LYS A 1 95 ? 5.701 -8.619 15.794 1.00 67.19 95 LYS A C 1
ATOM 730 O O . LYS A 1 95 ? 6.359 -8.889 14.795 1.00 67.19 95 LYS A O 1
ATOM 735 N N . ARG A 1 96 ? 4.529 -7.969 15.760 1.00 78.56 96 ARG A N 1
ATOM 736 C CA . ARG A 1 96 ? 3.858 -7.486 14.539 1.00 78.56 96 ARG A CA 1
ATOM 737 C C . ARG A 1 96 ? 3.830 -8.539 13.424 1.00 78.56 96 ARG A C 1
ATOM 739 O O . ARG A 1 96 ? 4.391 -8.334 12.346 1.00 78.56 96 ARG A O 1
ATOM 746 N N . VAL A 1 97 ? 3.276 -9.706 13.729 1.00 84.12 97 VAL A N 1
ATOM 747 C CA . VAL A 1 97 ? 3.420 -10.898 12.881 1.00 84.12 97 VAL A CA 1
ATOM 748 C C . VAL A 1 97 ? 2.767 -10.670 11.518 1.00 84.12 97 VAL A C 1
ATOM 750 O O . VAL A 1 97 ? 3.423 -10.873 10.495 1.00 84.12 97 VAL A O 1
ATOM 753 N N . ALA A 1 98 ? 1.546 -10.129 11.503 1.00 87.81 98 ALA A N 1
ATOM 754 C CA . ALA A 1 98 ? 0.812 -9.842 10.272 1.00 87.81 98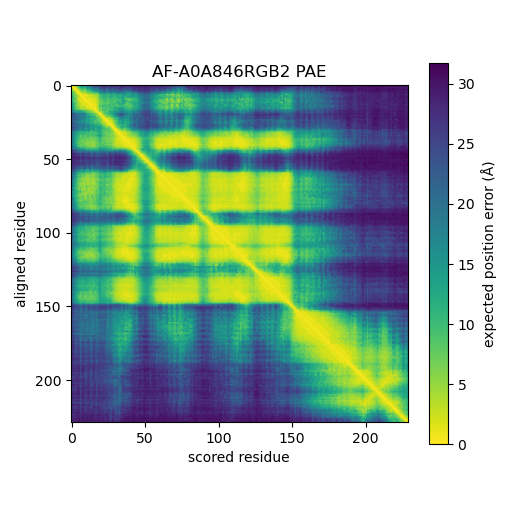 ALA A CA 1
ATOM 755 C C . ALA A 1 98 ? 1.528 -8.776 9.423 1.00 87.81 98 ALA A C 1
ATOM 757 O O . ALA A 1 98 ? 1.595 -8.872 8.198 1.00 87.81 98 ALA A O 1
ATOM 758 N N . PHE A 1 99 ? 2.144 -7.781 10.069 1.00 87.50 99 PHE A N 1
ATOM 759 C CA . PHE A 1 99 ? 2.960 -6.786 9.369 1.00 87.50 99 PHE A CA 1
ATOM 760 C C . PHE A 1 99 ? 4.192 -7.400 8.691 1.00 87.50 99 PHE A C 1
ATOM 762 O O . PHE A 1 99 ? 4.511 -7.068 7.550 1.00 87.50 99 PHE A O 1
ATOM 769 N N . GLN A 1 100 ? 4.902 -8.292 9.388 1.00 87.69 100 GLN A N 1
ATOM 770 C CA . GLN A 1 100 ? 6.080 -8.963 8.833 1.00 87.69 100 GLN A CA 1
ATOM 771 C C . GLN A 1 100 ? 5.704 -9.899 7.681 1.00 87.69 100 GLN A C 1
ATOM 773 O O . GLN A 1 100 ? 6.445 -9.995 6.703 1.00 87.69 100 GLN A O 1
ATOM 778 N N . GLU A 1 101 ? 4.551 -10.561 7.766 1.00 89.81 101 GLU A N 1
ATOM 779 C CA . GLU A 1 101 ? 4.002 -11.377 6.681 1.00 89.81 101 GLU A CA 1
ATOM 780 C C . GLU A 1 101 ? 3.679 -10.548 5.440 1.00 89.81 101 GLU A C 1
ATOM 782 O O . GLU A 1 101 ? 4.121 -10.901 4.344 1.00 89.81 101 GLU A O 1
ATOM 787 N N . MET A 1 102 ? 3.011 -9.407 5.614 1.00 92.06 102 MET A N 1
ATOM 788 C CA . MET A 1 102 ? 2.750 -8.457 4.534 1.00 92.06 102 MET A CA 1
ATOM 789 C C . MET A 1 102 ? 4.050 -7.989 3.870 1.00 92.06 102 MET A C 1
ATOM 791 O O . MET A 1 102 ? 4.181 -8.050 2.648 1.00 92.06 102 MET A O 1
ATOM 795 N N . LEU A 1 103 ? 5.044 -7.561 4.659 1.00 90.19 103 LEU A N 1
ATOM 796 C CA . LEU A 1 103 ? 6.335 -7.144 4.109 1.00 90.19 103 LEU A CA 1
ATOM 797 C C . LEU A 1 103 ? 7.036 -8.289 3.376 1.00 90.19 103 LEU A C 1
ATOM 799 O O . LEU A 1 103 ? 7.659 -8.051 2.345 1.00 90.19 103 LEU A O 1
ATOM 803 N N . ARG A 1 104 ? 6.939 -9.530 3.864 1.00 91.19 104 ARG A N 1
ATOM 804 C CA . ARG A 1 104 ? 7.517 -10.696 3.183 1.00 91.19 104 ARG A CA 1
ATOM 805 C C . ARG A 1 104 ? 6.901 -10.897 1.799 1.00 91.19 104 ARG A C 1
ATOM 807 O O . ARG A 1 104 ? 7.663 -11.049 0.849 1.00 91.19 104 ARG A O 1
ATOM 814 N N . ARG A 1 105 ? 5.573 -10.824 1.677 1.00 90.81 105 ARG A N 1
ATOM 815 C CA . ARG A 1 105 ? 4.869 -10.910 0.386 1.00 90.81 105 ARG A CA 1
ATOM 816 C C . ARG A 1 105 ? 5.289 -9.799 -0.564 1.00 90.81 105 ARG A C 1
ATOM 818 O O . ARG A 1 105 ? 5.766 -10.077 -1.659 1.00 90.81 105 ARG A O 1
ATOM 825 N N . VAL A 1 106 ? 5.237 -8.546 -0.102 1.00 89.69 106 VAL A N 1
ATOM 826 C CA . VAL A 1 106 ? 5.697 -7.382 -0.882 1.00 89.69 106 VAL A CA 1
ATOM 827 C C . VAL A 1 106 ? 7.128 -7.587 -1.391 1.00 89.69 106 VAL A C 1
ATOM 829 O O . VAL A 1 106 ? 7.489 -7.157 -2.490 1.00 89.69 106 VAL A O 1
ATOM 832 N N . ARG A 1 107 ? 7.971 -8.252 -0.595 1.00 88.94 107 ARG A N 1
ATOM 833 C CA . ARG A 1 107 ? 9.362 -8.514 -0.952 1.00 88.94 107 ARG A CA 1
ATOM 834 C C . ARG A 1 107 ? 9.549 -9.657 -1.947 1.00 88.94 107 ARG A C 1
ATOM 836 O O . ARG A 1 107 ? 10.505 -9.574 -2.722 1.00 88.94 107 ARG A O 1
ATOM 843 N N . ALA A 1 108 ? 8.709 -10.685 -1.891 1.00 87.62 108 ALA A N 1
ATOM 844 C CA . ALA A 1 108 ? 8.869 -11.932 -2.634 1.00 87.62 108 ALA A CA 1
ATOM 845 C C . ALA A 1 108 ? 8.063 -11.953 -3.938 1.00 87.62 108 ALA A C 1
ATOM 847 O O . ALA A 1 108 ? 8.623 -12.227 -4.999 1.00 87.62 108 ALA A O 1
ATOM 848 N N . ASP A 1 109 ? 6.784 -11.597 -3.868 1.00 83.56 109 ASP A N 1
ATOM 849 C CA . ASP A 1 109 ? 5.804 -12.019 -4.872 1.00 83.56 109 ASP A CA 1
ATOM 850 C C . ASP A 1 109 ? 5.570 -10.947 -5.948 1.00 83.56 109 ASP A C 1
ATOM 852 O O . ASP A 1 109 ? 5.122 -11.245 -7.052 1.00 83.56 109 ASP A O 1
ATOM 856 N N . ARG A 1 110 ? 5.958 -9.690 -5.666 1.00 82.94 110 ARG A N 1
ATOM 857 C CA . ARG A 1 110 ? 5.800 -8.524 -6.569 1.00 82.94 110 ARG A CA 1
ATOM 858 C C . ARG A 1 110 ? 4.360 -8.353 -7.081 1.00 82.94 110 ARG A C 1
ATOM 860 O O . ARG A 1 110 ? 4.126 -7.800 -8.161 1.00 82.94 110 ARG A O 1
ATOM 867 N N . ASP A 1 111 ? 3.405 -8.802 -6.276 1.00 86.75 111 ASP A N 1
ATOM 868 C CA . ASP A 1 111 ? 1.974 -8.826 -6.555 1.00 86.75 111 ASP A CA 1
ATOM 869 C C . ASP A 1 111 ? 1.191 -7.734 -5.805 1.00 86.75 111 ASP A C 1
ATOM 871 O O . ASP A 1 111 ? -0.035 -7.748 -5.753 1.00 86.75 111 ASP A O 1
ATOM 875 N N . VAL A 1 112 ? 1.909 -6.760 -5.246 1.00 89.69 112 VAL A N 1
ATOM 876 C CA . VAL A 1 112 ? 1.361 -5.645 -4.474 1.00 89.69 112 VAL A CA 1
ATOM 877 C C . VAL A 1 112 ? 1.885 -4.339 -5.053 1.00 89.69 112 VAL A C 1
ATOM 879 O O . VAL A 1 112 ? 3.096 -4.160 -5.161 1.00 89.69 112 VAL A O 1
ATOM 882 N N . ASP A 1 113 ? 0.981 -3.417 -5.375 1.00 87.31 113 ASP A N 1
ATOM 883 C CA . ASP A 1 113 ? 1.300 -2.062 -5.840 1.00 87.31 113 ASP A CA 1
ATOM 884 C C . ASP A 1 113 ? 1.013 -1.017 -4.747 1.00 87.31 113 ASP A C 1
ATOM 886 O O . ASP A 1 113 ? 1.679 0.019 -4.669 1.00 87.31 113 ASP A O 1
ATOM 890 N N . TYR A 1 114 ? 0.065 -1.315 -3.850 1.00 89.88 114 TYR A N 1
ATOM 891 C CA . TYR A 1 114 ? -0.365 -0.430 -2.772 1.00 89.88 114 TYR A CA 1
ATOM 892 C C . TYR A 1 114 ? -0.469 -1.145 -1.429 1.00 89.88 114 TYR A C 1
ATOM 894 O O . TYR A 1 114 ? -0.974 -2.260 -1.335 1.00 89.88 114 TYR A O 1
ATOM 902 N N . VAL A 1 115 ? -0.060 -0.461 -0.364 1.00 91.44 115 VAL A N 1
ATOM 903 C CA . VAL A 1 115 ? -0.374 -0.837 1.018 1.00 91.44 115 VAL A CA 1
ATOM 904 C C . VAL A 1 115 ? -1.294 0.233 1.581 1.00 91.44 115 VAL A C 1
ATOM 906 O O . VAL A 1 115 ? -0.924 1.404 1.603 1.00 91.44 115 VAL A O 1
ATOM 909 N N . VAL A 1 116 ? -2.479 -0.150 2.041 1.00 90.75 116 VAL A N 1
ATOM 910 C CA . VAL A 1 116 ? -3.470 0.771 2.602 1.00 90.75 116 VAL A CA 1
ATOM 911 C C . VAL A 1 116 ? -3.595 0.524 4.100 1.00 90.75 116 VAL A C 1
ATOM 913 O O . VAL A 1 116 ? -3.807 -0.603 4.550 1.00 90.75 116 VAL A O 1
ATOM 916 N N . VAL A 1 117 ? -3.462 1.592 4.880 1.00 89.25 117 VAL A N 1
ATOM 917 C CA . VAL A 1 117 ? -3.606 1.581 6.338 1.00 89.25 117 VAL A CA 1
ATOM 918 C C . VAL A 1 117 ? -4.622 2.606 6.789 1.00 89.25 117 VAL A C 1
ATOM 920 O O . VAL A 1 117 ? -4.819 3.625 6.138 1.00 89.25 117 VAL A O 1
ATOM 923 N N . TYR A 1 118 ? -5.218 2.393 7.960 1.00 85.38 118 TYR A N 1
ATOM 924 C CA . TYR A 1 118 ? -6.137 3.378 8.523 1.00 85.38 118 TYR A CA 1
ATOM 925 C C . TYR A 1 118 ? -5.447 4.725 8.819 1.00 85.38 118 TYR A C 1
ATOM 927 O O . TYR A 1 118 ? -5.960 5.778 8.447 1.00 85.38 118 TYR A O 1
ATOM 935 N N . LYS A 1 119 ? -4.265 4.680 9.451 1.00 79.19 119 LYS A N 1
ATOM 936 C CA . LYS A 1 119 ? -3.400 5.821 9.811 1.00 79.19 119 LYS A CA 1
ATOM 937 C C . LYS A 1 119 ? -1.935 5.429 9.656 1.00 79.19 119 LYS A C 1
ATOM 939 O O . LYS A 1 119 ? -1.585 4.289 9.970 1.00 79.19 119 LYS A O 1
ATOM 944 N N . LEU A 1 120 ? -1.064 6.365 9.285 1.00 75.88 120 LEU A N 1
ATOM 945 C CA . LEU A 1 120 ? 0.385 6.147 9.227 1.00 75.88 120 LEU A CA 1
ATOM 946 C C . LEU A 1 120 ? 0.965 5.809 10.605 1.00 75.88 120 LEU A C 1
ATOM 948 O O . LEU A 1 120 ? 1.834 4.948 10.707 1.00 75.88 120 LEU A O 1
ATOM 952 N N . SER A 1 121 ? 0.408 6.370 11.684 1.00 68.00 121 SER A N 1
ATOM 953 C CA . SER A 1 121 ? 0.772 6.015 13.068 1.00 68.00 121 SER A CA 1
ATOM 954 C C . SER A 1 121 ? 0.542 4.535 13.414 1.00 68.00 121 SER A C 1
ATOM 956 O O . SER A 1 121 ? 1.083 4.020 14.394 1.00 68.00 121 SER A O 1
ATOM 958 N N . ARG A 1 122 ? -0.266 3.817 12.623 1.00 65.00 122 ARG A N 1
ATOM 959 C CA . ARG A 1 122 ? -0.492 2.374 12.781 1.00 65.00 122 ARG A CA 1
ATOM 960 C C . ARG A 1 122 ? 0.521 1.538 12.001 1.00 65.00 122 ARG A C 1
ATOM 962 O O . ARG A 1 122 ? 0.589 0.334 12.238 1.00 65.00 122 ARG A O 1
ATOM 969 N N . PHE A 1 123 ? 1.321 2.157 11.133 1.00 64.75 123 PHE A N 1
ATOM 970 C CA . PHE A 1 123 ? 2.239 1.489 10.219 1.00 64.75 123 PHE A CA 1
ATOM 971 C C . PHE A 1 123 ? 3.651 1.276 10.789 1.00 64.75 123 PHE A C 1
ATOM 973 O O . PHE A 1 123 ? 4.217 0.215 10.521 1.00 64.75 123 PHE A O 1
ATOM 980 N N . ALA A 1 124 ? 4.203 2.151 11.638 1.00 57.12 124 ALA A N 1
ATOM 981 C CA . ALA A 1 124 ? 5.394 1.818 12.434 1.00 57.12 124 ALA A CA 1
ATOM 982 C C . ALA A 1 124 ? 5.527 2.585 13.768 1.00 57.12 124 ALA A C 1
ATOM 984 O O . ALA A 1 124 ? 4.716 3.438 14.120 1.00 57.12 124 ALA A O 1
ATOM 985 N N . ARG A 1 125 ? 6.441 2.088 14.619 1.00 58.53 125 ARG A N 1
ATOM 986 C CA . ARG A 1 125 ? 6.521 2.377 16.068 1.00 58.53 125 ARG A CA 1
ATOM 987 C C . ARG A 1 125 ? 7.373 3.599 16.413 1.00 58.53 125 ARG A C 1
ATOM 989 O O . ARG A 1 125 ? 7.227 4.136 17.507 1.00 58.53 125 ARG A O 1
ATOM 996 N N . ASN A 1 126 ? 8.279 4.001 15.527 1.00 56.03 126 ASN A N 1
ATOM 997 C CA . ASN A 1 126 ? 9.127 5.178 15.671 1.00 56.03 126 ASN A CA 1
ATOM 998 C C . ASN A 1 126 ? 9.494 5.716 14.272 1.00 56.03 126 ASN A C 1
ATOM 1000 O O . ASN A 1 126 ? 9.491 4.966 13.296 1.00 56.03 126 ASN A O 1
ATOM 1004 N N . ARG A 1 127 ? 9.849 7.007 14.189 1.00 54.41 127 ARG A N 1
ATOM 1005 C CA . ARG A 1 127 ? 10.147 7.700 12.917 1.00 54.41 127 ARG A CA 1
ATOM 1006 C C . ARG A 1 127 ? 11.277 7.062 12.100 1.00 54.41 127 ARG A C 1
ATOM 1008 O O . ARG A 1 127 ? 11.317 7.224 10.884 1.00 54.41 127 ARG A O 1
ATOM 1015 N N . THR A 1 128 ? 12.216 6.382 12.753 1.00 54.72 128 THR A N 1
ATOM 1016 C CA . THR A 1 128 ? 13.365 5.757 12.086 1.00 54.72 128 THR A CA 1
ATOM 1017 C C . THR A 1 128 ? 12.946 4.474 11.371 1.00 54.72 128 THR A C 1
ATOM 1019 O O . THR A 1 128 ? 13.276 4.283 10.202 1.00 54.72 128 THR A O 1
ATOM 1022 N N . ASP A 1 129 ? 12.154 3.636 12.040 1.00 65.25 129 ASP A N 1
ATOM 1023 C CA . ASP A 1 129 ? 11.573 2.424 11.463 1.00 65.25 129 ASP A CA 1
ATOM 1024 C C . ASP A 1 129 ? 10.589 2.770 10.334 1.00 65.25 129 ASP A C 1
ATOM 1026 O O . ASP A 1 129 ? 10.578 2.086 9.306 1.00 65.25 129 ASP A O 1
ATOM 1030 N N . ASP A 1 130 ? 9.824 3.864 10.477 1.00 66.12 130 ASP A N 1
ATOM 1031 C CA . ASP A 1 130 ? 8.929 4.379 9.429 1.00 66.12 130 ASP A CA 1
ATOM 1032 C C . ASP A 1 130 ? 9.697 4.633 8.122 1.00 66.12 130 ASP A C 1
ATOM 1034 O O . ASP A 1 130 ? 9.313 4.148 7.055 1.00 66.12 130 ASP A O 1
ATOM 1038 N N . ALA A 1 131 ? 10.817 5.356 8.204 1.00 67.56 131 ALA A N 1
ATOM 1039 C CA . ALA A 1 131 ? 11.608 5.742 7.040 1.00 67.56 131 ALA A CA 1
ATOM 1040 C C . ALA A 1 131 ? 12.223 4.533 6.318 1.00 67.56 131 ALA A C 1
ATOM 1042 O O . ALA A 1 131 ? 12.247 4.499 5.086 1.00 67.56 131 ALA A O 1
ATOM 1043 N N . ILE A 1 132 ? 12.687 3.526 7.067 1.00 78.38 132 ILE A N 1
ATOM 1044 C CA . ILE A 1 132 ? 13.280 2.309 6.494 1.00 78.38 132 ILE A CA 1
ATOM 1045 C C . ILE A 1 132 ? 12.226 1.512 5.726 1.00 78.38 132 ILE A C 1
ATOM 1047 O O . ILE A 1 132 ? 12.473 1.100 4.590 1.00 78.38 132 ILE A O 1
ATOM 1051 N N . VAL A 1 133 ? 11.044 1.311 6.314 1.00 81.00 133 VAL A N 1
ATOM 1052 C CA . VAL A 1 133 ? 9.979 0.557 5.645 1.00 81.00 133 VAL A CA 1
ATOM 1053 C C . VAL A 1 133 ? 9.449 1.329 4.439 1.00 81.00 133 VAL A C 1
ATOM 1055 O O . VAL A 1 133 ? 9.296 0.743 3.370 1.00 81.00 133 VAL A O 1
ATOM 1058 N N . MET A 1 134 ? 9.228 2.641 4.560 1.00 79.31 134 MET A N 1
ATOM 1059 C CA . MET A 1 134 ? 8.810 3.473 3.426 1.00 79.31 134 MET A CA 1
ATOM 1060 C C . MET A 1 134 ? 9.830 3.433 2.282 1.00 79.31 134 MET A C 1
ATOM 1062 O O . MET A 1 134 ? 9.445 3.332 1.116 1.00 79.31 134 MET A O 1
ATOM 1066 N N . ALA A 1 135 ? 11.128 3.470 2.594 1.00 78.75 135 ALA A N 1
ATOM 1067 C CA . ALA A 1 135 ? 12.182 3.348 1.594 1.00 78.75 135 ALA A CA 1
ATOM 1068 C C . ALA A 1 135 ? 12.196 1.963 0.925 1.00 78.75 135 ALA A C 1
ATOM 1070 O O . ALA A 1 135 ? 12.359 1.886 -0.294 1.00 78.75 135 ALA A O 1
ATOM 1071 N N . ASP A 1 136 ? 11.991 0.879 1.683 1.00 84.62 136 ASP A N 1
ATOM 1072 C CA . ASP A 1 136 ? 11.905 -0.487 1.143 1.00 84.62 136 ASP A CA 1
ATOM 1073 C C . ASP A 1 136 ? 10.684 -0.659 0.225 1.00 84.62 136 ASP A C 1
ATOM 1075 O O . ASP A 1 136 ? 10.828 -1.156 -0.893 1.00 84.62 136 ASP A O 1
ATOM 1079 N N . LEU A 1 137 ? 9.508 -0.169 0.638 1.00 85.19 137 LEU A N 1
ATOM 1080 C CA . LEU A 1 137 ? 8.304 -0.157 -0.203 1.00 85.19 137 LEU A CA 1
ATOM 1081 C C . LEU A 1 137 ? 8.538 0.635 -1.495 1.00 85.19 137 LEU A C 1
ATOM 1083 O O . LEU A 1 137 ? 8.323 0.115 -2.592 1.00 85.19 137 LEU A O 1
ATOM 1087 N N . LYS A 1 138 ? 9.077 1.855 -1.386 1.00 80.75 138 LYS A N 1
ATOM 1088 C CA . LYS A 1 138 ? 9.365 2.715 -2.541 1.00 80.75 138 LYS A CA 1
ATOM 1089 C C . LYS A 1 138 ? 10.363 2.078 -3.504 1.00 80.75 138 LYS A C 1
ATOM 1091 O O . LYS A 1 138 ? 10.150 2.117 -4.713 1.00 80.75 138 LYS A O 1
ATOM 1096 N N . LYS A 1 139 ? 11.430 1.452 -2.991 1.00 83.00 139 LYS A N 1
ATOM 1097 C CA . LYS A 1 139 ? 12.424 0.727 -3.803 1.00 83.00 139 LYS A CA 1
ATOM 1098 C C . LYS A 1 139 ? 11.785 -0.394 -4.628 1.00 83.00 139 LYS A C 1
ATOM 1100 O O . LYS A 1 139 ? 12.300 -0.750 -5.685 1.00 83.00 139 LYS A O 1
ATOM 1105 N N . ARG A 1 140 ? 10.672 -0.943 -4.149 1.00 86.06 140 ARG A N 1
ATOM 1106 C CA . ARG A 1 140 ? 9.916 -2.024 -4.790 1.00 86.06 140 ARG A CA 1
ATOM 1107 C C . ARG A 1 140 ? 8.763 -1.521 -5.655 1.00 86.06 140 ARG A C 1
ATOM 1109 O O . ARG A 1 140 ? 8.091 -2.336 -6.273 1.00 86.06 140 ARG A O 1
ATOM 1116 N N . GLY A 1 141 ? 8.570 -0.204 -5.736 1.00 80.50 141 GLY A N 1
ATOM 1117 C CA . GLY A 1 141 ? 7.479 0.413 -6.484 1.00 80.50 141 GLY A CA 1
ATOM 1118 C C . GLY A 1 141 ? 6.124 0.340 -5.781 1.00 80.50 141 GLY A C 1
ATOM 1119 O O . GLY A 1 141 ? 5.115 0.557 -6.441 1.00 80.50 141 GLY A O 1
ATOM 1120 N N . VAL A 1 142 ? 6.101 0.054 -4.474 1.00 87.56 142 VAL A N 1
ATOM 1121 C CA . VAL A 1 142 ? 4.877 -0.043 -3.670 1.00 87.56 142 VAL A CA 1
ATOM 1122 C C . VAL A 1 142 ? 4.577 1.287 -2.990 1.00 87.56 142 VAL A C 1
ATOM 1124 O O . VAL A 1 142 ? 5.451 1.882 -2.355 1.00 87.56 142 VAL A O 1
ATOM 1127 N N . THR A 1 143 ? 3.331 1.745 -3.097 1.00 87.31 143 THR A N 1
ATOM 1128 C CA . THR A 1 143 ? 2.867 3.018 -2.531 1.00 87.31 143 THR A CA 1
ATOM 1129 C C . THR A 1 143 ? 2.105 2.786 -1.227 1.00 87.31 143 THR A C 1
ATOM 1131 O O . THR A 1 143 ? 1.152 2.013 -1.187 1.00 87.31 143 THR A O 1
ATOM 1134 N N . LEU A 1 144 ? 2.501 3.472 -0.153 1.00 86.31 144 LEU A N 1
ATOM 1135 C CA . LEU A 1 144 ? 1.780 3.458 1.124 1.00 86.31 144 LEU A CA 1
ATOM 1136 C C . LEU A 1 144 ? 0.694 4.543 1.131 1.00 86.31 144 LEU A C 1
ATOM 1138 O O . LEU A 1 144 ? 0.988 5.707 0.865 1.00 86.31 144 LEU A O 1
ATOM 1142 N N . ILE A 1 145 ? -0.541 4.168 1.464 1.00 86.50 145 ILE A N 1
ATOM 1143 C CA . ILE A 1 145 ? -1.714 5.047 1.516 1.00 86.50 145 ILE A CA 1
ATOM 1144 C C . ILE A 1 145 ? -2.325 5.007 2.917 1.00 86.50 145 ILE A C 1
ATOM 1146 O O . ILE A 1 145 ? -2.544 3.936 3.480 1.00 86.50 145 ILE A O 1
ATOM 1150 N N . SER A 1 146 ? -2.659 6.182 3.447 1.00 86.00 146 SER A N 1
ATOM 1151 C CA . SER A 1 146 ? -3.489 6.334 4.644 1.00 86.00 146 SER A CA 1
ATOM 1152 C C . SER A 1 146 ? -4.951 6.552 4.247 1.00 86.00 146 SER A C 1
ATOM 1154 O O . SER A 1 146 ? -5.251 7.307 3.317 1.00 86.00 146 SER A O 1
ATOM 1156 N N . ALA A 1 147 ? -5.874 5.890 4.940 1.00 84.06 147 ALA A N 1
ATOM 1157 C CA . ALA A 1 147 ? -7.306 6.089 4.757 1.00 84.06 147 ALA A CA 1
ATOM 1158 C C . ALA A 1 147 ? -7.772 7.419 5.364 1.00 84.06 147 ALA A C 1
ATOM 1160 O O . ALA A 1 147 ? -8.691 8.039 4.835 1.00 84.06 147 ALA A O 1
ATOM 1161 N N . THR A 1 148 ? -7.136 7.861 6.456 1.00 76.00 148 THR A N 1
ATOM 1162 C CA . THR A 1 148 ? -7.575 9.039 7.225 1.00 76.00 148 THR A CA 1
ATOM 1163 C C . THR A 1 148 ? -6.679 10.264 7.082 1.00 76.00 148 THR A C 1
ATOM 1165 O O . THR A 1 148 ? -7.160 11.375 7.281 1.00 76.00 148 THR A O 1
ATOM 1168 N N . GLU A 1 149 ? -5.402 10.102 6.726 1.00 64.38 149 GLU A N 1
ATOM 1169 C CA . GLU A 1 149 ? -4.523 11.236 6.415 1.00 64.38 149 GLU A CA 1
ATOM 1170 C C . GLU A 1 149 ? -4.590 11.512 4.900 1.00 64.38 149 GLU A C 1
ATOM 1172 O O . GLU A 1 149 ? -4.488 10.603 4.076 1.00 64.38 149 GLU A O 1
ATOM 1177 N N . SER A 1 150 ? -4.872 12.765 4.545 1.00 53.78 150 SER A N 1
ATOM 1178 C CA . SER A 1 150 ? -5.595 13.189 3.341 1.00 53.78 150 SER A CA 1
ATOM 1179 C C . SER A 1 150 ? -5.073 12.679 1.984 1.00 53.78 150 SER A C 1
ATOM 1181 O O . SER A 1 150 ? -3.991 13.034 1.528 1.00 53.78 150 SER A O 1
ATOM 1183 N N . ILE A 1 151 ? -5.956 11.975 1.266 1.00 49.69 151 ILE A N 1
ATOM 1184 C CA . ILE A 1 151 ? -6.517 12.502 0.005 1.00 49.69 151 ILE A CA 1
ATOM 1185 C C . ILE A 1 151 ? -7.983 12.711 0.373 1.00 49.69 151 ILE A C 1
ATOM 1187 O O . ILE A 1 151 ? -8.734 11.737 0.428 1.00 49.69 151 ILE A O 1
ATOM 1191 N N . ASP A 1 152 ? -8.317 13.905 0.844 1.00 49.59 152 ASP A N 1
ATOM 1192 C CA . ASP A 1 152 ? -9.671 14.259 1.264 1.00 49.59 152 ASP A CA 1
ATOM 1193 C C . ASP A 1 152 ? -10.503 14.694 0.045 1.00 49.59 152 ASP A C 1
ATOM 1195 O O . ASP A 1 152 ? -9.984 14.862 -1.056 1.00 49.59 152 ASP A O 1
ATOM 1199 N N . ALA A 1 153 ? -11.813 14.884 0.213 1.00 49.84 153 ALA A N 1
ATOM 1200 C CA . ALA A 1 153 ? -12.695 15.374 -0.851 1.00 49.84 153 ALA A CA 1
ATOM 1201 C C . ALA A 1 153 ? -12.471 16.863 -1.198 1.00 49.84 153 ALA A C 1
ATOM 1203 O O . ALA A 1 153 ? -13.296 17.457 -1.895 1.00 49.84 153 ALA A O 1
ATOM 1204 N N . SER A 1 154 ? -11.386 17.480 -0.710 1.00 55.66 154 SER A N 1
ATOM 1205 C CA . SER A 1 154 ? -11.019 18.834 -1.105 1.00 55.66 154 SER A CA 1
ATOM 1206 C C . SER A 1 154 ? -10.683 18.874 -2.603 1.00 55.66 154 SER A C 1
ATOM 1208 O O . SER A 1 154 ? -10.281 17.858 -3.181 1.00 55.66 154 SER A O 1
ATOM 1210 N N . PRO A 1 155 ? -10.773 20.045 -3.253 1.00 55.56 155 PRO A N 1
ATOM 1211 C CA . PRO A 1 155 ? -10.348 20.203 -4.644 1.00 55.56 155 PRO A CA 1
ATOM 1212 C C . PRO A 1 155 ? -8.909 19.720 -4.904 1.00 55.56 155 PRO A C 1
ATOM 1214 O O . PRO A 1 155 ? -8.611 19.192 -5.972 1.00 55.56 155 PRO A O 1
ATOM 1217 N N . VAL A 1 156 ? -8.021 19.848 -3.911 1.00 56.28 156 VAL A N 1
ATOM 1218 C CA . VAL A 1 156 ? -6.629 19.379 -3.992 1.00 56.28 156 VAL A CA 1
ATOM 1219 C C . VAL A 1 156 ? -6.559 17.854 -3.928 1.00 56.28 156 VAL A C 1
ATOM 1221 O O . VAL A 1 156 ? -5.823 17.241 -4.700 1.00 56.28 156 VAL A O 1
ATOM 1224 N N . GLY A 1 157 ? -7.347 17.220 -3.059 1.00 58.66 157 GLY A N 1
ATOM 1225 C CA . GLY A 1 157 ? -7.423 15.764 -2.997 1.00 58.66 157 GLY A CA 1
ATOM 1226 C C . GLY A 1 157 ? -8.029 15.150 -4.263 1.00 58.66 157 GLY A C 1
ATOM 1227 O O . GLY A 1 157 ? -7.495 14.169 -4.778 1.00 58.66 157 GLY A O 1
ATOM 1228 N N . GLN A 1 158 ? -9.060 15.771 -4.843 1.00 60.00 158 GLN A N 1
ATOM 1229 C CA . GLN A 1 158 ? -9.626 15.357 -6.135 1.00 60.00 158 GLN A CA 1
ATOM 1230 C C . GLN A 1 158 ? -8.613 15.480 -7.285 1.00 60.00 158 GLN A C 1
ATOM 1232 O O . GLN A 1 158 ? -8.524 14.587 -8.126 1.00 60.00 158 GLN A O 1
ATOM 1237 N N . LEU A 1 159 ? -7.800 16.541 -7.301 1.00 67.44 159 LEU A N 1
ATOM 1238 C CA . LEU A 1 159 ? -6.717 16.697 -8.276 1.00 67.44 159 LEU A CA 1
ATOM 1239 C C . LEU A 1 159 ? -5.662 15.590 -8.139 1.00 67.44 159 LEU A C 1
ATOM 1241 O O . LEU A 1 159 ? -5.265 14.981 -9.132 1.00 67.44 159 LEU A O 1
ATOM 1245 N N . MET A 1 160 ? -5.218 15.313 -6.910 1.00 62.94 160 MET A N 1
ATOM 1246 C CA . MET A 1 160 ? -4.240 14.254 -6.643 1.00 62.94 160 MET A CA 1
ATOM 1247 C C . MET A 1 160 ? -4.783 12.872 -7.013 1.00 62.94 160 MET A C 1
ATOM 1249 O O . MET A 1 160 ? -4.047 12.049 -7.554 1.00 62.94 160 MET A O 1
ATOM 1253 N N . HIS A 1 161 ? -6.071 12.632 -6.765 1.00 63.19 161 HIS A N 1
ATOM 1254 C CA . HIS A 1 161 ? -6.765 11.424 -7.193 1.00 63.19 161 HIS A CA 1
ATOM 1255 C C . HIS A 1 161 ? -6.754 11.272 -8.718 1.00 63.19 161 HIS A C 1
ATOM 1257 O O . HIS A 1 161 ? -6.294 10.247 -9.219 1.00 63.19 161 HIS A O 1
ATOM 1263 N N .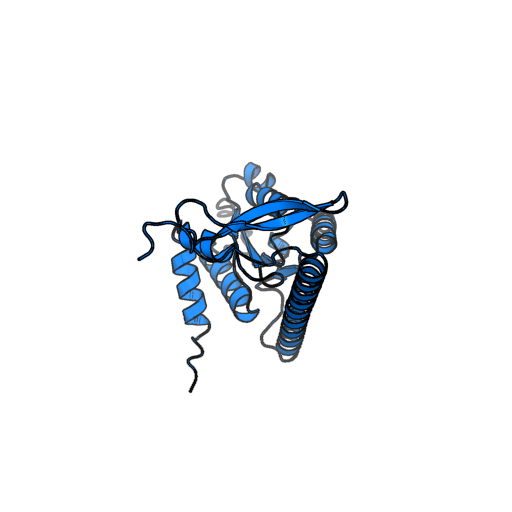 GLY A 1 162 ? -7.151 12.316 -9.452 1.00 65.38 162 GLY A N 1
ATOM 1264 C CA . GLY A 1 162 ? -7.130 12.310 -10.915 1.00 65.38 162 GLY A CA 1
ATOM 1265 C C . GLY A 1 162 ? -5.729 12.078 -11.490 1.00 65.38 162 GLY A C 1
ATOM 1266 O O . GLY A 1 162 ? -5.570 11.320 -12.445 1.00 65.38 162 GLY A O 1
ATOM 1267 N N . LEU A 1 163 ? -4.695 12.660 -10.875 1.00 68.31 163 LEU A N 1
ATOM 1268 C CA . LEU A 1 163 ? -3.307 12.455 -11.292 1.00 68.31 163 LEU A CA 1
ATOM 1269 C C . LEU A 1 163 ? -2.835 11.011 -11.066 1.00 68.31 163 LEU A C 1
ATOM 1271 O O . LEU A 1 163 ? -2.169 10.440 -11.928 1.00 68.31 163 LEU A O 1
ATOM 1275 N N . LEU A 1 164 ? -3.185 10.410 -9.925 1.00 64.44 164 LEU A N 1
ATOM 1276 C CA . LEU A 1 164 ? -2.868 9.009 -9.637 1.00 64.44 164 LEU A CA 1
ATOM 1277 C C . LEU A 1 164 ? -3.608 8.059 -10.583 1.00 64.44 164 LEU A C 1
ATOM 1279 O O . LEU A 1 164 ? -2.999 7.123 -11.095 1.00 64.44 164 LEU A O 1
ATOM 1283 N N . ALA A 1 165 ? -4.886 8.324 -10.860 1.00 60.94 165 ALA A N 1
ATOM 1284 C CA . ALA A 1 165 ? -5.669 7.552 -11.819 1.00 60.94 165 ALA A CA 1
ATOM 1285 C C . ALA A 1 165 ? -5.042 7.603 -13.223 1.00 60.94 165 ALA A C 1
ATOM 1287 O O . ALA A 1 165 ? -4.809 6.558 -13.827 1.00 60.94 165 ALA A O 1
ATOM 1288 N N . ALA A 1 166 ? -4.670 8.797 -13.696 1.00 70.00 166 ALA A N 1
ATOM 1289 C CA . ALA A 1 166 ? -4.000 8.974 -14.984 1.00 70.00 166 ALA A CA 1
ATOM 1290 C C . ALA A 1 166 ? -2.632 8.271 -15.037 1.00 70.00 166 ALA A C 1
ATOM 1292 O O . ALA A 1 166 ? -2.263 7.683 -16.052 1.00 70.00 166 ALA A O 1
ATOM 1293 N N . PHE A 1 167 ? -1.873 8.294 -13.938 1.00 72.31 167 PHE A N 1
ATOM 1294 C CA . PHE A 1 167 ? -0.596 7.589 -13.852 1.00 72.31 167 PHE A CA 1
ATOM 1295 C C . PHE A 1 167 ? -0.763 6.063 -13.901 1.00 72.31 167 PHE A C 1
ATOM 1297 O O . PHE A 1 167 ? 0.027 5.373 -14.548 1.00 72.31 167 PHE A O 1
ATOM 1304 N N . ASN A 1 168 ? -1.797 5.531 -13.250 1.00 60.69 168 ASN A N 1
ATOM 1305 C CA . ASN A 1 168 ? -2.107 4.102 -13.276 1.00 60.69 168 ASN A CA 1
ATOM 1306 C C . ASN A 1 168 ? -2.580 3.650 -14.658 1.00 60.69 168 ASN A C 1
ATOM 1308 O O . ASN A 1 168 ? -2.138 2.611 -15.147 1.00 60.69 168 ASN A O 1
ATOM 1312 N N . GLU A 1 169 ? -3.419 4.452 -15.314 1.00 67.62 169 GLU A N 1
ATOM 1313 C CA . GLU A 1 169 ? -3.824 4.221 -16.700 1.00 67.62 169 GLU A CA 1
ATOM 1314 C C . GLU A 1 169 ? -2.608 4.223 -17.636 1.00 67.62 169 GLU A C 1
ATOM 1316 O O . GLU A 1 169 ? -2.449 3.306 -18.443 1.00 67.62 169 GLU A O 1
ATOM 1321 N N . TYR A 1 170 ? -1.699 5.190 -17.466 1.00 78.25 170 TYR A N 1
ATOM 1322 C CA . TYR A 1 170 ? -0.442 5.244 -18.209 1.00 78.25 170 TYR A CA 1
ATOM 1323 C C . TYR A 1 170 ? 0.396 3.974 -18.016 1.00 78.25 170 TYR A C 1
ATOM 1325 O O . TYR A 1 170 ? 0.811 3.368 -19.002 1.00 78.25 170 TYR A O 1
ATOM 1333 N N . ARG A 1 171 ? 0.614 3.530 -16.770 1.00 68.12 171 ARG A N 1
ATOM 1334 C CA . ARG A 1 171 ? 1.386 2.307 -16.492 1.00 68.12 171 ARG A CA 1
ATOM 1335 C C . ARG A 1 171 ? 0.750 1.063 -17.099 1.00 68.12 171 ARG A C 1
ATOM 1337 O O . ARG A 1 171 ? 1.446 0.269 -17.719 1.00 68.12 171 ARG A O 1
ATOM 1344 N N . SER A 1 172 ? -0.565 0.913 -16.962 1.00 66.25 172 SER A N 1
ATOM 1345 C CA . SER A 1 172 ? -1.302 -0.204 -17.558 1.00 66.25 172 SER A CA 1
ATOM 1346 C C . SER A 1 172 ? -1.166 -0.216 -19.088 1.00 66.25 172 SER A C 1
ATOM 1348 O O . SER A 1 172 ? -0.927 -1.262 -19.699 1.00 66.25 172 SER A O 1
ATOM 1350 N N . ALA A 1 173 ? -1.236 0.959 -19.721 1.00 72.38 173 ALA A N 1
ATOM 1351 C CA . ALA A 1 173 ? -1.022 1.100 -21.157 1.00 72.38 173 ALA A CA 1
ATOM 1352 C C . ALA A 1 173 ? 0.429 0.791 -21.575 1.00 72.38 173 ALA A C 1
ATO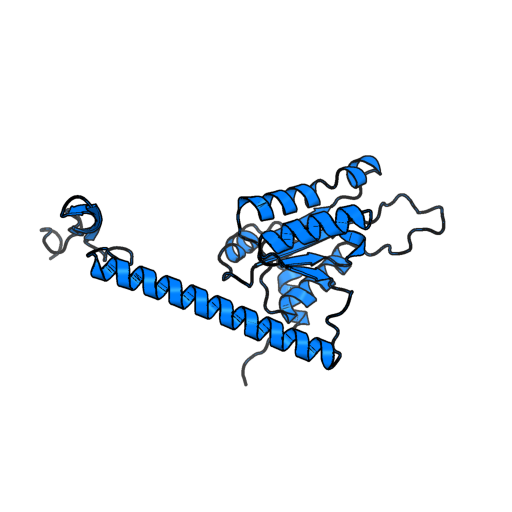M 1354 O O . ALA A 1 173 ? 0.637 0.134 -22.599 1.00 72.38 173 ALA A O 1
ATOM 1355 N N . GLU A 1 174 ? 1.418 1.228 -20.792 1.00 75.31 174 GLU A N 1
ATOM 1356 C CA . GLU A 1 174 ? 2.844 0.951 -21.007 1.00 75.31 174 GLU A CA 1
ATOM 1357 C C . GLU A 1 174 ? 3.146 -0.553 -20.908 1.00 75.31 174 GLU A C 1
ATOM 1359 O O . GLU A 1 174 ? 3.715 -1.129 -21.840 1.00 75.31 174 GLU A O 1
ATOM 1364 N N . ASP A 1 175 ? 2.680 -1.218 -19.848 1.00 65.62 175 ASP A N 1
ATOM 1365 C CA . ASP A 1 175 ? 2.811 -2.669 -19.673 1.00 65.62 175 ASP A CA 1
ATOM 1366 C C . ASP A 1 175 ? 2.119 -3.431 -20.816 1.00 65.62 175 ASP A C 1
ATOM 1368 O O . ASP A 1 175 ? 2.674 -4.375 -21.389 1.00 65.62 175 ASP A O 1
ATOM 1372 N N . GLY A 1 176 ? 0.923 -2.991 -21.224 1.00 72.44 176 GLY A N 1
ATOM 1373 C CA . GLY A 1 176 ? 0.214 -3.547 -22.376 1.00 72.44 176 GLY A CA 1
ATOM 1374 C C . GLY A 1 176 ? 0.984 -3.390 -23.694 1.00 72.44 176 GLY A C 1
ATOM 1375 O O . GLY A 1 176 ? 0.971 -4.296 -24.537 1.00 72.44 176 GLY A O 1
ATOM 1376 N N . ALA A 1 177 ? 1.681 -2.267 -23.885 1.00 75.50 177 ALA A N 1
ATOM 1377 C CA . ALA A 1 177 ? 2.526 -2.030 -25.051 1.00 75.50 177 ALA A CA 1
ATOM 1378 C C . ALA A 1 177 ? 3.770 -2.934 -25.052 1.00 75.50 177 ALA A C 1
ATOM 1380 O O . ALA A 1 177 ? 4.093 -3.518 -26.092 1.00 75.50 177 ALA A O 1
ATOM 1381 N N . ASP A 1 178 ? 4.419 -3.122 -23.901 1.00 72.94 178 ASP A N 1
ATOM 1382 C CA . ASP A 1 178 ? 5.558 -4.036 -23.752 1.00 72.94 178 ASP A CA 1
ATOM 1383 C C . ASP A 1 178 ? 5.153 -5.499 -24.000 1.00 72.94 178 ASP A C 1
ATOM 1385 O O . ASP A 1 178 ? 5.822 -6.223 -24.747 1.00 72.94 178 ASP A O 1
ATOM 1389 N N . ILE A 1 179 ? 3.999 -5.930 -23.475 1.00 72.19 179 ILE A N 1
ATOM 1390 C CA . ILE A 1 179 ? 3.429 -7.255 -23.762 1.00 72.19 179 ILE A CA 1
ATOM 1391 C C . ILE A 1 179 ? 3.208 -7.427 -25.270 1.00 72.19 179 ILE A C 1
ATOM 1393 O O . ILE A 1 179 ? 3.679 -8.411 -25.849 1.00 72.19 179 ILE A O 1
ATOM 1397 N N . LYS A 1 180 ? 2.562 -6.461 -25.939 1.00 77.56 180 LYS A N 1
ATOM 1398 C CA . LYS A 1 180 ? 2.349 -6.499 -27.398 1.00 77.56 180 LYS A CA 1
ATOM 1399 C C . LYS A 1 180 ? 3.666 -6.567 -28.169 1.00 77.56 180 LYS A C 1
ATOM 1401 O O . LYS A 1 180 ? 3.783 -7.358 -29.108 1.00 77.56 180 LYS A O 1
ATOM 1406 N N . TYR A 1 181 ? 4.667 -5.787 -27.768 1.00 81.06 181 TYR A N 1
ATOM 1407 C CA . TYR A 1 181 ? 5.989 -5.808 -28.387 1.00 81.06 181 TYR A CA 1
ATOM 1408 C C . TYR A 1 181 ? 6.656 -7.183 -28.245 1.00 81.06 181 TYR A C 1
ATOM 1410 O O . TYR A 1 181 ? 7.111 -7.761 -29.237 1.00 81.06 181 TYR A O 1
ATOM 1418 N N . LYS A 1 182 ? 6.645 -7.765 -27.039 1.00 78.00 182 LYS A N 1
ATOM 1419 C CA . LYS A 1 182 ? 7.167 -9.115 -26.772 1.00 78.00 182 LYS A CA 1
ATOM 1420 C C . LYS A 1 182 ? 6.431 -10.188 -27.577 1.00 78.00 182 LYS A C 1
ATOM 1422 O O . LYS A 1 182 ? 7.080 -11.068 -28.145 1.00 78.00 182 LYS A O 1
ATOM 1427 N N . MET A 1 183 ? 5.102 -10.102 -27.686 1.00 78.88 183 MET A N 1
ATOM 1428 C CA . MET A 1 183 ? 4.291 -11.002 -28.518 1.00 78.88 183 MET A CA 1
ATOM 1429 C C . MET A 1 183 ? 4.685 -10.895 -29.998 1.00 78.88 183 MET A C 1
ATOM 1431 O O . MET A 1 183 ? 4.932 -11.916 -30.638 1.00 78.88 183 MET A O 1
ATOM 1435 N N . ALA A 1 184 ? 4.833 -9.679 -30.530 1.00 82.38 184 ALA A N 1
ATOM 1436 C CA . ALA A 1 184 ? 5.241 -9.455 -31.916 1.00 82.38 184 ALA A CA 1
ATOM 1437 C C . ALA A 1 184 ? 6.653 -9.992 -32.206 1.00 82.38 184 ALA A C 1
ATOM 1439 O O . ALA A 1 184 ? 6.874 -10.637 -33.231 1.00 82.38 184 ALA A O 1
ATOM 1440 N N . GLN A 1 185 ? 7.608 -9.783 -31.294 1.00 82.38 185 GLN A N 1
ATOM 1441 C CA . GLN A 1 185 ? 8.955 -10.352 -31.408 1.00 82.38 185 GLN A CA 1
ATOM 1442 C C . GLN A 1 185 ? 8.933 -11.883 -31.377 1.00 82.38 185 GLN A C 1
ATOM 1444 O O . GLN A 1 185 ? 9.671 -12.525 -32.122 1.00 82.38 185 GLN A O 1
ATOM 1449 N N . LYS A 1 186 ? 8.067 -12.475 -30.548 1.00 79.00 186 LYS A N 1
ATOM 1450 C CA . LYS A 1 186 ? 7.881 -13.926 -30.483 1.00 79.00 186 LYS A CA 1
ATOM 1451 C C . LYS A 1 186 ? 7.341 -14.482 -31.803 1.00 79.00 186 LYS A C 1
ATOM 1453 O O . LYS A 1 186 ? 7.937 -15.422 -32.318 1.00 79.00 186 LYS A O 1
ATOM 1458 N N . ALA A 1 187 ? 6.312 -13.862 -32.388 1.00 80.38 187 ALA A N 1
ATOM 1459 C CA . ALA A 1 187 ? 5.794 -14.262 -33.701 1.00 80.38 187 ALA A CA 1
ATOM 1460 C C . ALA A 1 187 ? 6.824 -14.100 -34.823 1.00 80.38 187 ALA A C 1
ATOM 1462 O O . ALA A 1 187 ? 7.005 -15.021 -35.614 1.00 80.38 187 ALA A O 1
ATOM 1463 N N . LYS A 1 188 ? 7.560 -12.979 -34.869 1.00 81.44 188 LYS A N 1
ATOM 1464 C CA . LYS A 1 188 ? 8.634 -12.772 -35.863 1.00 81.44 188 LYS A CA 1
ATOM 1465 C C . LYS A 1 188 ? 9.719 -13.846 -35.796 1.00 81.44 188 LYS A C 1
ATOM 1467 O O . LYS A 1 188 ? 10.330 -14.164 -36.808 1.00 81.44 188 LYS A O 1
ATOM 1472 N N . LYS A 1 189 ? 9.964 -14.402 -34.609 1.00 78.25 189 LYS A N 1
ATOM 1473 C CA . LYS A 1 189 ? 10.923 -15.491 -34.381 1.00 78.25 189 LYS A CA 1
ATOM 1474 C C . LYS A 1 189 ? 10.320 -16.888 -34.598 1.00 78.25 189 LYS A C 1
ATOM 1476 O O . LYS A 1 189 ? 10.950 -17.863 -34.206 1.00 78.25 189 LYS A O 1
ATOM 1481 N N . GLY A 1 190 ? 9.124 -16.991 -35.182 1.00 74.31 190 GLY A N 1
ATOM 1482 C CA . GLY A 1 190 ? 8.437 -18.262 -35.445 1.00 74.31 190 GLY A CA 1
ATOM 1483 C C . GLY A 1 190 ? 7.772 -18.886 -34.215 1.00 74.31 190 GLY A C 1
ATOM 1484 O O . GLY A 1 190 ? 7.332 -20.028 -34.262 1.00 74.31 190 GLY A O 1
ATOM 1485 N N . GLY A 1 191 ? 7.703 -18.161 -33.096 1.00 76.81 191 GLY A N 1
ATOM 1486 C CA . GLY A 1 191 ? 7.095 -18.638 -31.863 1.00 76.81 191 GLY A CA 1
ATOM 1487 C C . GLY A 1 191 ? 5.595 -18.358 -31.792 1.00 76.81 191 GLY A C 1
ATOM 1488 O O . GLY A 1 191 ? 5.121 -17.283 -32.151 1.00 76.81 191 GLY A O 1
ATOM 1489 N N . THR A 1 192 ?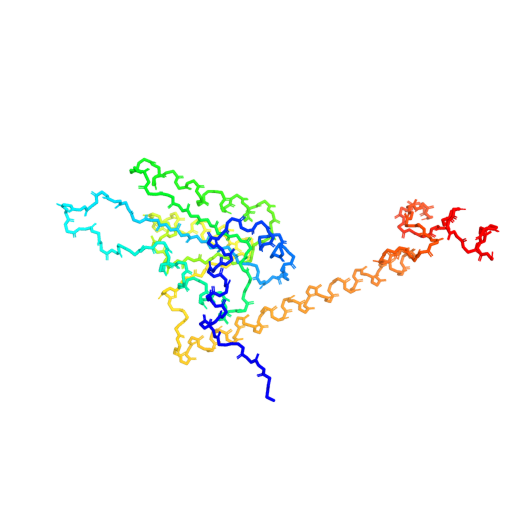 4.839 -19.290 -31.228 1.00 78.38 192 THR A N 1
ATOM 1490 C CA . THR A 1 192 ? 3.395 -19.160 -31.037 1.00 78.38 192 THR A CA 1
ATOM 1491 C C . THR A 1 192 ? 3.060 -18.289 -29.829 1.00 78.38 192 THR A C 1
ATOM 1493 O O . THR A 1 192 ? 3.590 -18.466 -28.727 1.00 78.38 192 THR A O 1
ATOM 1496 N N . ILE A 1 193 ? 2.165 -17.324 -30.032 1.00 79.62 193 ILE A N 1
ATOM 1497 C CA . ILE A 1 193 ? 1.794 -16.309 -29.041 1.00 79.62 193 ILE A CA 1
ATOM 1498 C C . ILE A 1 193 ? 0.787 -16.840 -27.999 1.00 79.62 193 ILE A C 1
ATOM 1500 O O . ILE A 1 193 ? 0.808 -16.370 -26.864 1.00 79.62 193 ILE A O 1
ATOM 1504 N N . GLY A 1 194 ? -0.020 -17.854 -28.334 1.00 79.06 194 GLY A N 1
ATOM 1505 C CA . GLY A 1 194 ? -1.102 -18.365 -27.480 1.00 79.06 194 GLY A CA 1
ATOM 1506 C C . GLY A 1 194 ? -1.188 -19.892 -27.395 1.00 79.06 194 GLY A C 1
ATOM 1507 O O . GLY A 1 194 ? -0.246 -20.609 -27.731 1.00 79.06 194 GLY A O 1
ATOM 1508 N N . ARG A 1 195 ? -2.329 -20.402 -26.922 1.00 80.31 195 ARG A N 1
ATOM 1509 C CA . ARG A 1 195 ? -2.618 -21.840 -26.984 1.00 80.31 195 ARG A CA 1
ATOM 1510 C C . ARG A 1 195 ? -2.850 -22.271 -28.430 1.00 80.31 195 ARG A C 1
ATOM 1512 O O . ARG A 1 195 ? -3.422 -21.517 -29.215 1.00 80.31 195 ARG A O 1
ATOM 1519 N N . ALA A 1 196 ? -2.386 -23.468 -28.762 1.00 81.25 196 ALA A N 1
ATOM 1520 C CA . ALA A 1 196 ? -2.663 -24.094 -30.042 1.00 81.25 196 ALA A CA 1
ATOM 1521 C C . ALA A 1 196 ? -4.187 -24.287 -30.216 1.00 81.25 196 ALA A C 1
ATOM 1523 O O . ALA A 1 196 ? -4.871 -24.581 -29.228 1.00 81.25 196 ALA A O 1
ATOM 1524 N N . PRO A 1 197 ? -4.730 -24.106 -31.433 1.00 80.44 197 PRO A N 1
ATOM 1525 C CA . PRO A 1 197 ? -6.114 -24.460 -31.738 1.00 80.44 197 PRO A CA 1
ATOM 1526 C C . PRO A 1 197 ? -6.405 -25.940 -31.454 1.00 80.44 197 PRO A C 1
ATOM 1528 O O . PRO A 1 197 ? -5.496 -26.768 -31.442 1.00 80.44 197 PRO A O 1
ATOM 1531 N N . VAL A 1 198 ? -7.681 -26.289 -31.266 1.00 76.00 198 VAL A N 1
ATOM 1532 C CA . VAL A 1 198 ? -8.106 -27.692 -31.108 1.00 76.00 198 VAL A CA 1
ATOM 1533 C C . VAL A 1 198 ? -7.654 -28.514 -32.322 1.00 76.00 198 VAL A C 1
ATOM 1535 O O . VAL A 1 198 ? -7.771 -28.056 -33.456 1.00 76.00 198 VAL A O 1
ATOM 1538 N N . GLY A 1 199 ? -7.113 -29.709 -32.070 1.00 78.50 199 GLY A N 1
ATOM 1539 C CA . GLY A 1 199 ? -6.479 -30.555 -33.089 1.00 78.50 199 GLY A CA 1
ATOM 1540 C C . GLY A 1 199 ? -4.990 -30.270 -33.309 1.00 78.50 199 GLY A C 1
ATOM 1541 O O . GLY A 1 199 ? -4.360 -30.896 -34.160 1.00 78.50 199 GLY A O 1
ATOM 1542 N N . TYR A 1 200 ? -4.413 -29.362 -32.520 1.00 81.31 200 TYR A N 1
ATOM 1543 C CA . TYR A 1 200 ? -2.991 -29.059 -32.499 1.00 81.31 200 TYR A CA 1
ATOM 1544 C C . TYR A 1 200 ? -2.473 -28.932 -31.057 1.00 81.31 200 TYR A C 1
ATOM 1546 O O . TYR A 1 200 ? -3.212 -28.587 -30.135 1.00 81.31 200 TYR A O 1
ATOM 1554 N N . LEU A 1 201 ? -1.179 -29.176 -30.853 1.00 80.12 201 LEU A N 1
ATOM 1555 C CA . LEU A 1 201 ? -0.500 -29.122 -29.560 1.00 80.12 201 LEU A CA 1
ATOM 1556 C C . LEU A 1 201 ? 0.586 -28.049 -29.569 1.00 80.12 201 LEU A C 1
ATOM 1558 O O . LEU A 1 201 ? 1.353 -27.929 -30.521 1.00 80.12 201 LEU A O 1
ATOM 1562 N N . ASN A 1 202 ? 0.698 -27.284 -28.482 1.00 84.19 202 ASN A N 1
ATOM 1563 C CA . ASN A 1 202 ? 1.868 -26.435 -28.282 1.00 84.19 202 ASN A CA 1
ATOM 1564 C C . ASN A 1 202 ? 3.084 -27.318 -27.993 1.00 84.19 202 ASN A C 1
ATOM 1566 O O . ASN A 1 202 ? 3.120 -28.008 -26.976 1.00 84.19 202 ASN A O 1
ATOM 1570 N N . VAL A 1 203 ? 4.099 -27.238 -28.843 1.00 82.56 203 VAL A N 1
ATOM 1571 C CA . VAL A 1 203 ? 5.346 -27.996 -28.700 1.00 82.56 203 VAL A CA 1
ATOM 1572 C C . VAL A 1 203 ? 6.533 -27.053 -28.562 1.00 82.56 203 VAL A C 1
ATOM 1574 O O . VAL A 1 203 ? 6.428 -25.842 -28.775 1.00 82.56 203 VAL A O 1
ATOM 1577 N N . ARG A 1 204 ? 7.679 -27.594 -28.158 1.00 82.56 204 ARG A N 1
ATOM 1578 C CA . ARG A 1 204 ? 8.949 -26.869 -28.168 1.00 82.56 204 ARG A CA 1
ATOM 1579 C C . ARG A 1 204 ? 9.859 -27.540 -29.180 1.00 82.56 204 ARG A C 1
ATOM 1581 O O . ARG A 1 204 ? 10.139 -28.724 -29.047 1.00 82.56 204 ARG A O 1
ATOM 1588 N N . GLU A 1 205 ? 10.283 -26.790 -30.181 1.00 78.94 205 GLU A N 1
ATOM 1589 C CA . GLU A 1 205 ? 11.094 -27.291 -31.287 1.00 78.94 205 GLU A CA 1
ATOM 1590 C C . GLU A 1 205 ? 12.408 -26.523 -31.350 1.00 78.94 205 GLU A C 1
ATOM 1592 O O . GLU A 1 205 ? 12.453 -25.324 -31.073 1.00 78.94 205 GLU A O 1
ATOM 1597 N N . TYR A 1 206 ? 13.488 -27.209 -31.713 1.00 78.38 206 TYR A N 1
ATOM 1598 C CA . TYR A 1 206 ? 14.772 -26.568 -31.963 1.00 78.38 206 TYR A CA 1
ATOM 1599 C C . TYR A 1 206 ? 14.888 -26.239 -33.448 1.00 78.38 206 TYR A C 1
ATOM 1601 O O . TYR A 1 206 ? 14.926 -27.137 -34.284 1.00 78.38 206 TYR A O 1
ATOM 1609 N N . PHE A 1 207 ? 14.969 -24.952 -33.773 1.00 69.25 207 PHE A N 1
ATOM 1610 C CA . PHE A 1 207 ? 15.116 -24.467 -35.144 1.00 69.25 207 PHE A CA 1
ATOM 1611 C C . PHE A 1 207 ? 16.318 -23.525 -35.210 1.00 69.25 207 PHE A C 1
ATOM 1613 O O . PHE A 1 207 ? 16.373 -22.572 -34.442 1.00 69.25 207 PHE A O 1
ATOM 1620 N N . GLU A 1 208 ? 17.302 -23.788 -36.076 1.00 72.88 208 GLU A N 1
ATOM 1621 C CA . GLU A 1 208 ? 18.542 -22.985 -36.189 1.00 72.88 208 GLU A CA 1
ATOM 1622 C C . GLU A 1 208 ? 19.298 -22.797 -34.851 1.00 72.88 208 GLU A C 1
ATOM 1624 O O . GLU A 1 208 ? 19.773 -21.710 -34.529 1.00 72.88 208 GLU A O 1
ATOM 1629 N N . GLY A 1 209 ? 19.386 -23.847 -34.024 1.00 75.56 209 GLY A N 1
ATOM 1630 C CA . GLY A 1 209 ? 20.135 -23.814 -32.757 1.00 75.56 209 GLY A CA 1
ATOM 1631 C C . GLY A 1 209 ? 19.445 -23.081 -31.596 1.00 75.56 209 GLY A C 1
ATOM 1632 O O . GLY A 1 209 ? 20.056 -22.898 -30.545 1.00 75.56 209 GLY A O 1
ATOM 1633 N N . ARG A 1 210 ? 18.174 -22.684 -31.748 1.00 73.75 210 ARG A N 1
ATOM 1634 C CA . ARG A 1 210 ? 17.350 -22.049 -30.700 1.00 73.75 210 ARG A CA 1
ATOM 1635 C C . ARG A 1 210 ? 16.077 -22.850 -30.426 1.00 73.75 210 ARG A C 1
ATOM 1637 O O . ARG A 1 210 ? 15.457 -23.363 -31.351 1.00 73.75 210 ARG A O 1
ATOM 1644 N N . GLU A 1 211 ? 1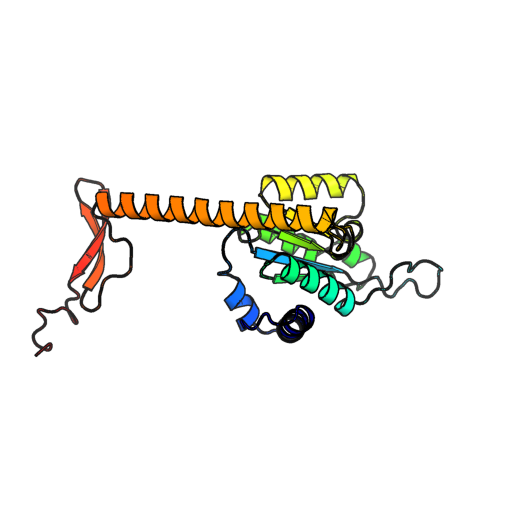5.668 -22.909 -29.159 1.00 78.12 211 GLU A N 1
ATOM 1645 C CA . GLU A 1 211 ? 14.382 -23.480 -28.736 1.00 78.12 211 GLU A CA 1
ATOM 1646 C C . GLU A 1 211 ? 13.254 -22.471 -29.017 1.00 78.12 211 GLU A C 1
ATOM 1648 O O . GLU A 1 211 ? 13.279 -21.331 -28.540 1.00 78.12 211 GLU A O 1
ATOM 1653 N N . VAL A 1 212 ? 12.253 -22.878 -29.794 1.00 79.94 212 VAL A N 1
ATOM 1654 C CA . VAL A 1 212 ? 11.094 -22.070 -30.184 1.00 79.94 212 VAL A CA 1
ATOM 1655 C C . VAL A 1 212 ? 9.820 -22.789 -29.747 1.00 79.94 212 VAL A C 1
ATOM 1657 O O . VAL A 1 212 ? 9.660 -23.992 -29.930 1.00 79.94 212 VAL A O 1
ATOM 1660 N N . ARG A 1 213 ? 8.878 -22.052 -29.148 1.00 77.31 213 ARG A N 1
ATOM 1661 C CA . ARG A 1 213 ? 7.542 -22.589 -28.843 1.00 77.31 213 ARG A CA 1
ATOM 1662 C C . ARG A 1 213 ? 6.714 -22.605 -30.125 1.00 77.31 213 ARG A C 1
ATOM 1664 O O . ARG A 1 213 ? 6.313 -21.535 -30.570 1.00 77.31 213 ARG A O 1
ATOM 1671 N N . SER A 1 214 ? 6.462 -23.780 -30.678 1.00 80.75 214 SER A N 1
ATOM 1672 C CA . SER A 1 214 ? 5.785 -24.016 -31.956 1.00 80.75 214 SER A CA 1
ATOM 1673 C C . SER A 1 214 ? 4.440 -24.728 -31.736 1.00 80.75 214 SER A C 1
ATOM 1675 O O . SER A 1 214 ? 3.977 -24.872 -30.596 1.00 80.75 214 SER A O 1
ATOM 1677 N N . VAL A 1 215 ? 3.781 -25.124 -32.820 1.00 82.69 215 VAL A N 1
ATOM 1678 C CA . VAL A 1 215 ? 2.528 -25.883 -32.804 1.00 82.69 215 VAL A CA 1
ATOM 1679 C C . VAL A 1 215 ? 2.678 -27.100 -33.714 1.00 82.69 215 VAL A C 1
ATOM 1681 O O . VAL A 1 215 ? 3.009 -26.944 -34.884 1.00 82.69 215 VAL A O 1
ATOM 1684 N N . ALA A 1 216 ? 2.412 -28.290 -33.177 1.00 81.50 216 ALA A N 1
ATOM 1685 C CA . ALA A 1 216 ? 2.386 -29.551 -33.917 1.00 81.50 216 ALA A CA 1
ATOM 1686 C C . ALA A 1 216 ? 0.947 -30.066 -34.043 1.00 81.50 216 ALA A C 1
ATOM 1688 O O . ALA A 1 216 ? 0.072 -29.661 -33.279 1.00 81.50 216 ALA A O 1
ATOM 1689 N N . VAL A 1 217 ? 0.686 -30.950 -35.003 1.00 83.44 217 VAL A N 1
ATOM 1690 C CA . VAL A 1 217 ? -0.627 -31.597 -35.150 1.00 83.44 217 VAL A CA 1
ATOM 1691 C C . VAL A 1 217 ? -0.860 -32.549 -33.972 1.00 83.44 217 VAL A C 1
ATOM 1693 O O . VAL A 1 217 ? 0.041 -33.290 -33.590 1.00 83.44 217 VAL A O 1
ATOM 1696 N N . ASP A 1 218 ? -2.058 -32.521 -33.387 1.00 79.88 218 ASP A N 1
ATOM 1697 C CA . ASP A 1 218 ? -2.486 -33.525 -32.409 1.00 79.88 218 ASP A CA 1
ATOM 1698 C C . ASP A 1 218 ? -2.784 -34.826 -33.163 1.00 79.88 218 ASP A C 1
ATOM 1700 O O . ASP A 1 218 ? -3.685 -34.867 -33.997 1.00 79.88 218 ASP A O 1
ATOM 1704 N N . GLU A 1 219 ? -2.031 -35.891 -32.904 1.00 77.12 219 GLU A N 1
ATOM 1705 C CA . GLU A 1 219 ? -2.193 -37.154 -33.633 1.00 77.12 219 GLU A CA 1
ATOM 1706 C C . GLU A 1 219 ? -3.563 -37.811 -33.411 1.00 77.12 219 GLU A C 1
ATOM 1708 O O . GLU A 1 219 ? -4.003 -38.574 -34.261 1.00 77.12 219 GLU A O 1
ATOM 1713 N N . ILE A 1 220 ? -4.261 -37.501 -32.313 1.00 75.50 220 ILE A N 1
ATOM 1714 C CA . ILE A 1 220 ? -5.549 -38.110 -31.943 1.00 75.50 220 ILE A CA 1
ATOM 1715 C C . ILE A 1 220 ? -6.721 -37.224 -32.375 1.00 75.50 220 ILE A C 1
ATOM 1717 O O . ILE A 1 220 ? -7.779 -37.717 -32.763 1.00 75.50 220 ILE A O 1
ATOM 1721 N N . ARG A 1 221 ? -6.561 -35.901 -32.272 1.00 71.00 221 ARG A N 1
ATOM 1722 C CA . ARG A 1 221 ? -7.636 -34.918 -32.515 1.00 71.00 221 ARG A CA 1
ATOM 1723 C C . ARG A 1 221 ? -7.402 -34.053 -33.750 1.00 71.00 221 ARG A C 1
ATOM 1725 O O . ARG A 1 221 ? -8.133 -33.090 -33.971 1.00 71.00 221 ARG A O 1
ATOM 1732 N N . GLY A 1 222 ? -6.354 -34.346 -34.509 1.00 73.62 222 GLY A N 1
ATOM 1733 C CA . GLY A 1 222 ? -5.924 -33.554 -35.646 1.00 73.62 222 GLY A CA 1
ATOM 1734 C C . GLY A 1 222 ? -6.863 -33.669 -36.847 1.00 73.62 222 GLY A C 1
ATOM 1735 O O . GLY A 1 222 ? -7.560 -34.672 -37.017 1.00 73.62 222 GLY A O 1
ATOM 1736 N N . PRO A 1 223 ? -6.849 -32.671 -37.743 1.00 66.62 223 PRO A N 1
ATOM 1737 C CA . PRO A 1 223 ? -7.731 -32.628 -38.910 1.00 66.62 223 PRO A CA 1
ATOM 1738 C C . PRO A 1 223 ? -7.516 -33.779 -39.911 1.00 66.62 223 PRO A C 1
ATOM 1740 O O . PRO A 1 223 ? -8.382 -34.022 -40.741 1.00 66.62 223 PRO A O 1
ATOM 1743 N N . ALA A 1 224 ? -6.392 -34.500 -39.828 1.00 64.06 224 ALA A N 1
ATOM 1744 C CA . ALA A 1 224 ? -6.088 -35.669 -40.658 1.00 64.06 224 ALA A CA 1
ATOM 1745 C C . ALA A 1 224 ? -6.384 -37.021 -39.969 1.00 64.06 224 ALA A C 1
ATOM 1747 O O . ALA A 1 224 ? -6.084 -38.070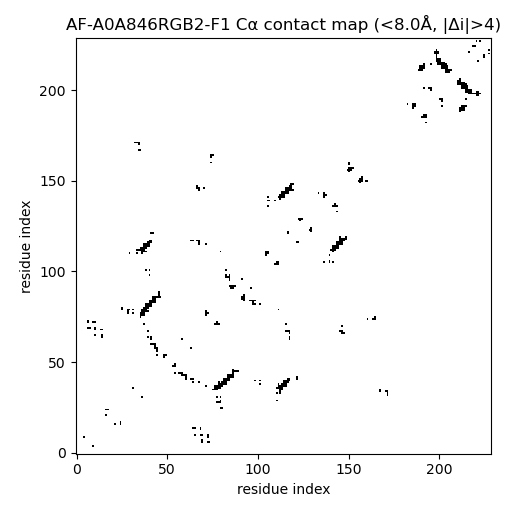 -40.540 1.00 64.06 224 ALA A O 1
ATOM 1748 N N . HIS A 1 225 ? -6.940 -37.025 -38.749 1.00 56.91 225 HIS A N 1
ATOM 1749 C CA . HIS A 1 225 ? -7.277 -38.265 -38.053 1.00 56.91 225 HIS A CA 1
ATOM 1750 C C . HIS A 1 225 ? -8.496 -38.945 -38.720 1.00 56.91 225 HIS A C 1
ATOM 1752 O O . HIS A 1 225 ? -9.497 -38.279 -38.988 1.00 56.91 225 HIS A O 1
ATOM 1758 N N . PRO A 1 226 ? -8.467 -40.267 -38.976 1.00 56.25 226 PRO A N 1
ATOM 1759 C CA . PRO A 1 226 ? -9.511 -40.976 -39.730 1.00 56.25 226 PRO A CA 1
ATOM 1760 C C . PRO A 1 226 ? -10.899 -41.010 -39.062 1.00 56.25 226 PRO A C 1
ATOM 1762 O O . PRO A 1 226 ? -11.853 -41.451 -39.691 1.00 56.25 226 PRO A O 1
ATOM 1765 N N . ALA A 1 227 ? -11.031 -40.547 -37.815 1.00 55.31 227 ALA A N 1
ATOM 1766 C CA . ALA A 1 227 ? -12.303 -40.461 -37.083 1.00 55.31 227 ALA A CA 1
ATOM 1767 C C . ALA A 1 227 ? -12.983 -39.071 -37.147 1.00 55.31 227 ALA A C 1
ATOM 1769 O O . ALA A 1 227 ? -13.930 -38.828 -36.405 1.00 55.31 227 ALA A O 1
ATOM 1770 N N . SER A 1 228 ? -12.481 -38.153 -37.980 1.00 51.50 228 SER A N 1
ATOM 1771 C CA . SER A 1 228 ? -12.946 -36.756 -38.083 1.00 51.50 228 SER A CA 1
ATOM 1772 C C . SER A 1 228 ? -13.995 -36.506 -39.186 1.00 51.50 228 SER A C 1
ATOM 1774 O O . SER A 1 228 ? -14.255 -35.345 -39.507 1.00 51.50 228 SER A O 1
ATOM 1776 N N . LEU A 1 229 ? -14.568 -37.564 -39.779 1.00 48.72 229 LEU A N 1
ATOM 1777 C CA . LEU A 1 229 ? -15.625 -37.529 -40.807 1.00 48.72 229 LEU A CA 1
ATOM 1778 C C . LEU A 1 229 ? -16.892 -38.240 -40.327 1.00 48.72 229 LEU A C 1
ATOM 1780 O O . LEU A 1 229 ? -16.752 -39.316 -39.703 1.00 48.72 229 LEU A O 1
#

Organism: NCBI:txid271432

Nearest PDB structures (foldseek):
  5c34-assembly1_C-2  TM=5.748E-01  e=2.836E-04  Staphylococcus aureus
  5c35-assembly1_A-2  TM=5.876E-01  e=4.568E-04  Staphylococcus aureus
  3pkz-assembly2_G  TM=5.374E-01  e=5.797E-04  Staphylococcus aureus
  5c31-assembly2_G  TM=5.713E-01  e=1.417E-03  Staphylococcus aureus
  5c32-assembly1_D  TM=5.615E-01  e=8.462E-03  Staphylococcus aureus

Solvent-accessible surface area (backbone atoms only — not comparable to full-atom values): 13134 Å² total; per-residue (Å²): 135,83,87,75,75,53,68,71,58,56,37,49,58,47,51,62,46,66,74,41,94,42,62,65,55,42,59,65,31,68,74,50,58,75,71,28,21,23,31,40,50,47,61,49,64,58,87,78,44,84,86,51,105,63,62,92,66,81,58,50,61,68,61,42,48,52,45,32,43,48,45,34,58,73,68,67,37,44,69,39,49,77,32,68,32,67,38,67,54,76,70,46,58,68,63,40,60,35,58,52,52,52,51,48,45,57,71,71,67,71,74,47,32,30,41,36,22,43,38,65,80,77,73,43,94,46,77,67,59,39,51,53,52,53,50,52,35,49,77,70,66,28,45,80,42,40,46,69,55,80,73,45,94,46,76,67,26,51,49,53,48,52,52,51,48,52,52,34,53,49,51,42,51,50,53,52,48,51,50,52,52,53,41,52,53,36,43,77,68,67,19,61,82,68,83,49,58,92,30,34,36,70,40,79,43,76,57,97,93,40,84,32,44,33,72,42,74,26,82,83,61,15,93,82,29,93,82,77,119

Mean predicted aligned error: 15.99 Å